Protein AF-A0A323TK25-F1 (afdb_monomer_lite)

Radius of gyration: 41.63 Å; chains: 1; bounding box: 91×58×131 Å

InterPro domains:
  IPR011434 Putative host cell surface-exposed lipoprotein Ltp-like, HTH region [PF07553] (201-242)
  IPR011434 Putative host cell surface-exposed lipoprotein Ltp-like, HTH region [PF07553] (246-290)
  IPR011434 Putative host cell surface-exposed lipoprotein Ltp-like, HTH region [PF07553] (293-335)
  IPR036388 Winged helix-like DNA-binding domain superfamily [G3DSA:1.10.10.10] (200-243)
  IPR036388 Winged helix-like DNA-binding domain superfamily [G3DSA:1.10.10.10] (245-290)
  IPR036388 Winged helix-like DNA-binding domain superfamily [G3DSA:1.10.10.10] (292-337)

Sequence (339 aa):
MLSACNAESRGSQEVESATTQQEEDLSEKEKELAEREKEIEKKEQELKDKEEEEKAKGKSEKKELTPKEKRDKEREKQKEIARQRDKEEREEEKAKAEDEKKKEEEKAKAEAEKKEEEEKAKAEAEKKEEEEKAKAEADKKEEEEKAKAEAEKKEEEEKAKAEAEKKEEEEKAKAEAEKKEEEEKAKAEAEKKEDTGTMSQQQAVTMAKNYLVYTSFSKSGLVSQLEFEGFSNSDATYAVESIDVNWRDQAVKMAKNYLDYTAFSKSGLIQQLEFEGFSNSDATYAVENIDVNWKEQAVKMAENYLDYSSFSKSGLIDQLKFEGFSDEIATYAANEVGL

Foldseek 3Di:
DVPPVVPVVVVVVVVVVVVVVVVVVVVVVVVVVVVVVVVVVVVVVVVVVVVVVVVVVVPPDDPPDPPVRVVVVVVVVVVVVVVVVVVVVVVVVVVVVVVVVVVVVVVVVVVVVVVVVVVVVVVVVVVVVVVVVVVVVVVVVVVVVVVVVVVVVPPPPPPPPDDDPDDDDDDDPPPVVVVVVVVVVVVVVVVVVVVPDDPLLVVLLVVLVVVVVVAAAALVLQLVVVVVVVRDSVSSNSSSVVDDDDRLVSLLRVLVVVVVVAFAALVLQLVVSVVSVHDSVSSNSNSVPDDDDNLVSLLRVLVVVVVPDDDDLVRQLVVSVVRPDDSVSSNSNSVVVPD

pLDDT: mean 75.02, std 21.65, range [33.09, 98.75]

Organism: NCBI:txid2045207

Structure (mmCIF, N/CA/C/O backbone):
data_AF-A0A323TK25-F1
#
_entry.id   AF-A0A323TK25-F1
#
loop_
_atom_site.group_PDB
_atom_site.id
_atom_site.type_symbol
_atom_site.label_atom_id
_atom_site.label_alt_id
_atom_site.label_comp_id
_atom_site.label_asym_id
_atom_site.label_entity_id
_atom_site.label_seq_id
_atom_site.pdbx_PDB_ins_code
_atom_site.Cartn_x
_atom_site.Cartn_y
_atom_site.Cartn_z
_atom_site.occupancy
_atom_site.B_iso_or_equiv
_atom_site.auth_seq_id
_atom_site.auth_comp_id
_atom_site.auth_asym_id
_atom_site.auth_atom_id
_atom_site.pdbx_PDB_model_num
ATOM 1 N N . MET A 1 1 ? -3.163 31.161 20.801 1.00 51.53 1 MET A N 1
ATOM 2 C CA . MET A 1 1 ? -3.418 31.308 19.349 1.00 51.53 1 MET A CA 1
ATOM 3 C C . MET A 1 1 ? -2.353 32.113 18.594 1.00 51.53 1 MET A C 1
ATOM 5 O O . MET A 1 1 ? -2.197 31.865 17.415 1.00 51.53 1 MET A O 1
ATOM 9 N N . LEU A 1 2 ? -1.566 33.007 19.216 1.00 47.66 2 LEU A N 1
ATOM 10 C CA . LEU A 1 2 ? -0.566 33.819 18.486 1.00 47.66 2 LEU A CA 1
ATOM 11 C C . LEU A 1 2 ? 0.797 33.142 18.215 1.00 47.66 2 LEU A C 1
ATOM 13 O O . LEU A 1 2 ? 1.570 33.661 17.422 1.00 47.66 2 LEU A O 1
ATOM 17 N N . SER A 1 3 ? 1.102 31.997 18.839 1.00 52.97 3 SER A N 1
ATOM 18 C CA . SER A 1 3 ? 2.415 31.336 18.692 1.00 52.97 3 SER A CA 1
ATOM 19 C C . SER A 1 3 ? 2.453 30.214 17.643 1.00 52.97 3 SER A C 1
ATOM 21 O O . SER A 1 3 ? 3.542 29.806 17.261 1.00 52.97 3 SER A O 1
ATOM 23 N N . ALA A 1 4 ? 1.296 29.733 17.168 1.00 47.78 4 ALA A N 1
ATOM 24 C CA . ALA A 1 4 ? 1.205 28.648 16.181 1.00 47.78 4 ALA A CA 1
ATOM 25 C C . ALA A 1 4 ? 1.171 29.165 14.727 1.00 47.78 4 ALA A C 1
ATOM 27 O O . ALA A 1 4 ? 1.821 28.585 13.868 1.00 47.78 4 ALA A O 1
ATOM 28 N N . CYS A 1 5 ? 0.562 30.333 14.468 1.00 43.81 5 CYS A N 1
ATOM 29 C CA . CYS A 1 5 ? 0.593 30.976 13.140 1.00 43.81 5 CYS A CA 1
ATOM 30 C C . CYS A 1 5 ? 2.003 31.365 12.655 1.00 43.81 5 CYS A C 1
ATOM 32 O O . CYS A 1 5 ? 2.184 31.646 11.476 1.00 43.81 5 CYS A O 1
ATOM 34 N N . ASN A 1 6 ? 2.999 31.434 13.546 1.00 46.66 6 ASN A N 1
ATOM 35 C CA . ASN A 1 6 ? 4.335 31.937 13.211 1.00 46.66 6 ASN A CA 1
ATOM 36 C C . ASN A 1 6 ? 5.327 30.828 12.798 1.00 46.66 6 ASN A C 1
ATOM 38 O O . ASN A 1 6 ? 6.458 31.137 12.426 1.00 46.66 6 ASN A O 1
ATOM 42 N N . ALA A 1 7 ? 4.930 29.553 12.901 1.00 48.44 7 ALA A N 1
ATOM 43 C CA . ALA A 1 7 ? 5.754 28.400 12.528 1.00 48.44 7 ALA A CA 1
ATOM 44 C C . ALA A 1 7 ? 5.443 27.915 11.101 1.00 48.44 7 ALA A C 1
ATOM 46 O O . ALA A 1 7 ? 6.365 27.730 10.311 1.00 48.44 7 ALA A O 1
ATOM 47 N N . GLU A 1 8 ? 4.163 27.836 10.724 1.00 45.94 8 GLU A N 1
ATOM 48 C CA . GLU A 1 8 ? 3.743 27.498 9.351 1.00 45.94 8 GLU A CA 1
ATOM 49 C C . GLU A 1 8 ? 4.149 28.579 8.339 1.00 45.94 8 GLU A C 1
ATOM 51 O O . GLU A 1 8 ? 4.590 28.266 7.238 1.00 45.94 8 GLU A O 1
ATOM 56 N N . SER A 1 9 ? 4.124 29.857 8.737 1.00 46.62 9 SER A N 1
ATOM 57 C CA . SER A 1 9 ? 4.592 30.953 7.877 1.00 46.62 9 SER A CA 1
ATOM 58 C C . SER A 1 9 ? 6.107 30.932 7.629 1.00 46.62 9 SER A C 1
ATOM 60 O O . SER A 1 9 ? 6.548 31.482 6.625 1.00 46.62 9 SER A O 1
ATOM 62 N N . ARG A 1 10 ? 6.906 30.334 8.524 1.00 48.81 10 ARG A N 1
ATOM 63 C CA . ARG A 1 10 ? 8.368 30.230 8.365 1.00 48.81 10 ARG A CA 1
ATOM 64 C C . ARG A 1 10 ? 8.767 29.019 7.528 1.00 48.81 10 ARG A C 1
ATOM 66 O O . ARG A 1 10 ? 9.624 29.161 6.667 1.00 48.81 10 ARG A O 1
ATOM 73 N N . GLY A 1 11 ? 8.090 27.884 7.717 1.00 47.72 11 GLY A N 1
ATOM 74 C CA . GLY A 1 11 ? 8.305 26.681 6.908 1.00 47.72 11 GLY A CA 1
ATOM 75 C C . GLY A 1 11 ? 7.976 26.892 5.428 1.00 47.72 11 GLY A C 1
ATOM 76 O O . GLY A 1 11 ? 8.746 26.463 4.578 1.00 47.72 11 GLY A O 1
ATOM 77 N N . SER A 1 12 ? 6.899 27.626 5.111 1.00 48.12 12 SER A N 1
ATOM 78 C CA . SER A 1 12 ? 6.579 28.010 3.725 1.00 48.12 12 SER A CA 1
ATOM 79 C C . SER A 1 12 ? 7.568 29.019 3.126 1.00 48.12 12 SER A C 1
ATOM 81 O O . SER A 1 12 ? 7.880 28.918 1.944 1.00 48.12 12 SER A O 1
ATOM 83 N N . GLN A 1 13 ? 8.117 29.945 3.923 1.00 46.72 13 GLN A N 1
ATOM 84 C CA . GLN A 1 13 ? 9.137 30.888 3.438 1.00 46.72 13 GLN A CA 1
ATOM 85 C C . GLN A 1 13 ? 10.490 30.218 3.150 1.00 46.72 13 GLN A C 1
ATOM 87 O O . GLN A 1 13 ? 11.197 30.661 2.248 1.00 46.72 13 GLN A O 1
ATOM 92 N N . GLU A 1 14 ? 10.866 29.164 3.880 1.00 48.72 14 GLU A N 1
ATOM 93 C CA . GLU A 1 14 ? 12.141 28.460 3.668 1.00 48.72 14 GLU A CA 1
ATOM 94 C C . GLU A 1 14 ? 12.124 27.559 2.420 1.00 48.72 14 GLU A C 1
ATOM 96 O O . GLU A 1 14 ? 13.121 27.508 1.698 1.00 48.72 14 GLU A O 1
ATOM 101 N N . VAL A 1 15 ? 10.991 26.924 2.088 1.00 48.94 15 VAL A N 1
ATOM 102 C CA . VAL A 1 15 ? 10.849 26.154 0.832 1.00 48.94 15 VAL A CA 1
ATOM 103 C C . VAL A 1 15 ? 10.704 27.047 -0.403 1.00 48.94 15 VAL A C 1
ATOM 105 O O . VAL A 1 15 ? 11.271 26.728 -1.449 1.00 48.94 15 VAL A O 1
ATOM 108 N N . GLU A 1 16 ? 10.030 28.198 -0.295 1.00 52.19 16 GLU A N 1
ATOM 109 C CA . GLU A 1 16 ? 10.014 29.201 -1.371 1.00 52.19 16 GLU A CA 1
ATOM 110 C C . GLU A 1 16 ? 11.412 29.802 -1.586 1.00 52.19 16 GLU A C 1
ATOM 112 O O . GLU A 1 16 ? 11.846 29.946 -2.728 1.00 52.19 16 GLU A O 1
ATOM 117 N N . SER A 1 17 ? 12.165 30.069 -0.511 1.00 53.22 17 SER A N 1
ATOM 118 C CA . SER A 1 17 ? 13.556 30.546 -0.570 1.00 53.22 17 SER A CA 1
ATOM 119 C C . SER A 1 17 ? 14.490 29.553 -1.265 1.00 53.22 17 SER A C 1
ATOM 121 O O . SER A 1 17 ? 15.282 29.959 -2.112 1.00 53.22 17 SER A O 1
ATOM 123 N N . ALA A 1 18 ? 14.402 28.260 -0.937 1.00 50.59 18 ALA A N 1
ATOM 124 C CA . ALA A 1 18 ? 15.250 27.227 -1.536 1.00 50.59 18 ALA A CA 1
ATOM 125 C C . ALA A 1 18 ? 14.926 26.989 -3.022 1.00 50.59 18 ALA A C 1
ATOM 127 O O . ALA A 1 18 ? 15.836 26.838 -3.835 1.00 50.59 18 ALA A O 1
ATOM 128 N N . THR A 1 19 ? 13.640 27.033 -3.390 1.00 52.78 19 THR A N 1
ATOM 129 C CA . THR A 1 19 ? 13.199 26.920 -4.793 1.00 52.78 19 THR A CA 1
ATOM 130 C C . THR A 1 19 ? 13.658 28.132 -5.610 1.00 52.78 19 THR A C 1
ATOM 132 O O . THR A 1 19 ? 14.162 27.975 -6.718 1.00 52.78 19 THR A O 1
ATOM 135 N N . THR A 1 20 ? 13.593 29.332 -5.022 1.00 54.69 20 THR A N 1
ATOM 136 C CA . THR A 1 20 ? 14.067 30.574 -5.656 1.00 54.69 20 THR A CA 1
ATOM 137 C C . THR A 1 20 ? 15.586 30.556 -5.867 1.00 54.69 20 THR A C 1
ATOM 139 O O . THR A 1 20 ? 16.055 30.928 -6.937 1.00 54.69 20 THR A O 1
ATOM 142 N N . GLN A 1 21 ? 16.364 30.057 -4.898 1.00 53.69 21 GLN A N 1
ATOM 143 C CA . GLN A 1 21 ? 17.822 29.921 -5.037 1.00 53.69 21 GLN A CA 1
ATOM 144 C C . GLN A 1 21 ? 18.209 28.948 -6.164 1.00 53.69 21 GLN A C 1
ATOM 146 O O . GLN A 1 21 ? 19.153 29.195 -6.911 1.00 53.69 21 GLN A O 1
ATOM 151 N N . GLN A 1 22 ? 17.461 27.850 -6.310 1.00 49.94 22 GLN A N 1
ATOM 152 C CA . GLN A 1 22 ? 17.718 26.834 -7.330 1.00 49.94 22 GLN A CA 1
ATOM 153 C C . GLN A 1 22 ? 17.326 27.309 -8.743 1.00 49.94 22 GLN A C 1
ATOM 155 O O . GLN A 1 22 ? 17.995 26.962 -9.717 1.00 49.94 22 GLN A O 1
ATOM 160 N N . GLU A 1 23 ? 16.283 28.136 -8.867 1.00 56.69 23 GLU A N 1
ATOM 161 C CA . GLU A 1 23 ? 15.908 28.798 -10.125 1.00 56.69 23 GLU A CA 1
ATOM 162 C C . GLU A 1 23 ? 16.892 29.918 -10.517 1.00 56.69 23 GLU A C 1
ATOM 164 O O . GLU A 1 23 ? 17.212 30.071 -11.700 1.00 56.69 23 GLU A O 1
ATOM 169 N N . GLU A 1 24 ? 17.431 30.665 -9.546 1.00 61.59 24 GLU A N 1
ATOM 170 C CA . GLU A 1 24 ? 18.451 31.695 -9.786 1.00 61.59 24 GLU A CA 1
ATOM 171 C C . GLU A 1 24 ? 19.770 31.092 -10.306 1.00 61.59 24 GLU A C 1
ATOM 173 O O . GLU A 1 24 ? 20.291 31.571 -11.321 1.00 61.59 24 GLU A O 1
ATOM 178 N N . ASP A 1 25 ? 20.243 29.992 -9.704 1.00 63.22 25 ASP A N 1
ATOM 179 C CA . ASP A 1 25 ? 21.454 29.262 -10.124 1.00 63.22 25 ASP A CA 1
ATOM 180 C C . ASP A 1 25 ? 21.327 28.659 -11.537 1.00 63.22 25 ASP A C 1
ATOM 182 O O . ASP A 1 25 ? 22.292 28.634 -12.312 1.00 63.22 25 ASP A O 1
ATOM 186 N N . LEU A 1 26 ? 20.132 28.182 -11.907 1.00 57.31 26 LEU A N 1
ATOM 187 C CA . LEU A 1 26 ? 19.855 27.697 -13.264 1.00 57.31 26 LEU A CA 1
ATOM 188 C C . LEU A 1 26 ? 19.882 28.845 -14.281 1.00 57.31 26 LEU A C 1
ATOM 190 O O . LEU A 1 26 ? 20.486 28.698 -15.346 1.00 57.31 26 LEU A O 1
ATOM 194 N N . SER A 1 27 ? 19.324 30.011 -13.935 1.00 68.81 27 SER A N 1
ATOM 195 C CA . SER A 1 27 ? 19.355 31.191 -14.810 1.00 68.81 27 SER A CA 1
ATOM 196 C C . SER A 1 27 ? 20.775 31.745 -15.003 1.00 68.81 27 SER A C 1
ATOM 198 O O . SER A 1 27 ? 21.105 32.243 -16.083 1.00 68.81 27 SER A O 1
ATOM 200 N N . GLU A 1 28 ? 21.645 31.667 -13.988 1.00 72.38 28 GLU A N 1
ATOM 201 C CA . GLU A 1 28 ? 23.052 32.067 -14.130 1.00 72.38 28 GLU A CA 1
ATOM 202 C C . GLU A 1 28 ? 23.835 31.108 -15.033 1.00 72.38 28 GLU A C 1
ATOM 204 O O . GLU A 1 28 ? 24.570 31.566 -15.913 1.00 72.38 28 GLU A O 1
ATOM 209 N N . LYS A 1 29 ? 23.609 29.793 -14.915 1.00 69.06 29 LYS A N 1
ATOM 210 C CA . LYS A 1 29 ? 24.196 28.798 -15.830 1.00 69.06 29 LYS A CA 1
ATOM 211 C C . LYS A 1 29 ? 23.750 28.989 -17.277 1.00 69.06 29 LYS A C 1
ATOM 213 O O . LYS A 1 29 ? 24.574 28.877 -18.183 1.00 69.06 29 LYS A O 1
ATOM 218 N N . GLU A 1 30 ? 22.478 29.297 -17.512 1.00 73.31 30 GLU A N 1
ATOM 219 C CA . GLU A 1 30 ? 21.972 29.582 -18.860 1.00 73.31 30 GLU A CA 1
ATOM 220 C C . GLU A 1 30 ? 22.615 30.840 -19.461 1.00 73.31 30 GLU A C 1
ATOM 222 O O . GLU A 1 30 ? 22.962 30.856 -20.645 1.00 73.31 30 GLU A O 1
ATOM 227 N N . LYS A 1 31 ? 22.854 31.877 -18.648 1.00 79.06 31 LYS A N 1
ATOM 228 C CA . LYS A 1 31 ? 23.580 33.080 -19.087 1.00 79.06 31 LYS A CA 1
ATOM 229 C C . LYS A 1 31 ? 25.044 32.782 -19.408 1.00 79.06 31 LYS A C 1
ATOM 231 O O . LYS A 1 31 ? 25.534 33.260 -20.430 1.00 79.06 31 LYS A O 1
ATOM 236 N N . GLU A 1 32 ? 25.725 31.972 -18.595 1.00 78.06 32 GLU A N 1
ATOM 237 C CA . GLU A 1 32 ? 27.119 31.579 -18.847 1.00 78.06 32 GLU A CA 1
ATOM 238 C C . GLU A 1 32 ? 27.246 30.736 -20.130 1.00 78.06 32 GLU A C 1
ATOM 240 O O . GLU A 1 32 ? 28.164 30.941 -20.930 1.00 78.06 32 GLU A O 1
ATOM 245 N N . LEU A 1 33 ? 26.295 29.830 -20.381 1.00 72.31 33 LEU A N 1
ATOM 246 C CA . LEU A 1 33 ? 26.237 29.051 -21.622 1.00 72.31 33 LEU A CA 1
ATOM 247 C C . LEU A 1 33 ? 26.008 29.949 -22.844 1.00 72.31 33 LEU A C 1
ATOM 249 O O . LEU A 1 33 ? 26.728 29.820 -23.835 1.00 72.31 33 LEU A O 1
ATOM 253 N N . ALA A 1 34 ? 25.093 30.916 -22.752 1.00 79.38 34 ALA A N 1
ATOM 254 C CA . ALA A 1 34 ? 24.836 31.867 -23.831 1.00 79.38 34 ALA A CA 1
ATOM 255 C C . ALA A 1 34 ? 26.042 32.784 -24.126 1.00 79.38 34 ALA A C 1
ATOM 257 O O . ALA A 1 34 ? 26.251 33.195 -25.271 1.00 79.38 34 ALA A O 1
ATOM 258 N N . GLU A 1 35 ? 26.856 33.129 -23.123 1.00 84.00 35 GLU A N 1
ATOM 259 C CA . GLU A 1 35 ? 28.109 33.863 -23.340 1.00 84.00 35 GLU A CA 1
ATOM 260 C C . GLU A 1 35 ? 29.185 32.995 -24.001 1.00 84.00 35 GLU A C 1
ATOM 262 O O . GLU A 1 35 ? 29.859 33.462 -24.924 1.00 84.00 35 GLU A O 1
ATOM 267 N N . ARG A 1 36 ? 29.302 31.719 -23.608 1.00 75.25 36 ARG A N 1
ATOM 268 C CA . ARG A 1 36 ? 30.221 30.769 -24.255 1.00 75.25 36 ARG A CA 1
ATOM 269 C C . ARG A 1 36 ? 29.853 30.511 -25.713 1.00 75.25 36 ARG A C 1
ATOM 271 O O . ARG A 1 36 ? 30.749 30.479 -26.553 1.00 75.25 36 ARG A O 1
ATOM 278 N N . GLU A 1 37 ? 28.568 30.391 -26.039 1.00 80.88 37 GLU A N 1
ATOM 279 C CA . GLU A 1 37 ? 28.106 30.251 -27.427 1.00 80.88 37 GLU A CA 1
ATOM 280 C C . GLU A 1 37 ? 28.486 31.469 -28.280 1.00 80.88 37 GLU A C 1
ATOM 282 O O . GLU A 1 37 ? 29.019 31.311 -29.380 1.00 80.88 37 GLU A O 1
ATOM 287 N N . LYS A 1 38 ? 28.329 32.688 -27.746 1.00 85.12 38 LYS A N 1
ATOM 288 C CA . LYS A 1 38 ? 28.776 33.917 -28.425 1.00 85.12 38 LYS A CA 1
ATOM 289 C C . LYS A 1 38 ? 30.292 33.966 -28.612 1.00 85.12 38 LYS A C 1
ATOM 291 O O . LYS A 1 38 ? 30.773 34.477 -29.624 1.00 85.12 38 LYS A O 1
ATOM 296 N N . GLU A 1 39 ? 31.066 33.458 -27.653 1.00 83.12 39 GLU A N 1
ATOM 297 C CA . GLU A 1 39 ? 32.525 33.391 -27.775 1.00 83.12 39 GLU A CA 1
ATOM 298 C C . GLU A 1 39 ? 32.963 32.365 -28.834 1.00 83.12 39 GLU A C 1
ATOM 300 O O . GLU A 1 39 ? 33.915 32.618 -29.579 1.00 83.12 39 GLU A O 1
ATOM 305 N N . ILE A 1 40 ? 32.252 31.239 -28.942 1.00 75.00 40 ILE A N 1
ATOM 306 C CA . ILE A 1 40 ? 32.466 30.229 -29.985 1.00 75.00 40 ILE A CA 1
ATOM 307 C C . ILE A 1 40 ? 32.148 30.816 -31.360 1.00 75.00 40 ILE A C 1
ATOM 309 O O . ILE A 1 40 ? 32.998 30.755 -32.246 1.00 75.00 40 ILE A O 1
ATOM 313 N N . GLU A 1 41 ? 30.995 31.468 -31.528 1.00 83.38 41 GLU A N 1
ATOM 314 C CA . GLU A 1 41 ? 30.606 32.093 -32.799 1.00 83.38 41 GLU A CA 1
ATOM 315 C C . GLU A 1 41 ? 31.613 33.175 -33.228 1.00 83.38 41 GLU A C 1
ATOM 317 O O . GLU A 1 41 ? 32.025 33.247 -34.390 1.00 83.38 41 GLU A O 1
ATOM 322 N N . LYS A 1 42 ? 32.110 33.968 -32.271 1.00 85.25 42 LYS A N 1
ATOM 323 C CA . LYS A 1 42 ? 33.174 34.943 -32.526 1.00 85.25 42 LYS A CA 1
ATOM 324 C C . LYS A 1 42 ? 34.481 34.273 -32.965 1.00 85.25 42 LYS A C 1
ATOM 326 O O . LYS A 1 42 ? 35.108 34.741 -33.915 1.00 85.25 42 LYS A O 1
ATOM 331 N N . LYS A 1 43 ? 34.897 33.182 -32.313 1.00 79.69 43 LYS A N 1
ATOM 332 C CA . LYS A 1 43 ? 36.103 32.423 -32.701 1.00 79.69 43 LYS A CA 1
ATOM 333 C C . LYS A 1 43 ? 35.953 31.771 -34.073 1.00 79.69 43 LYS A C 1
ATOM 335 O O . LYS A 1 43 ? 36.919 31.746 -34.834 1.00 79.69 43 LYS A O 1
ATOM 340 N N . GLU A 1 44 ? 34.764 31.285 -34.418 1.00 79.06 44 GLU A N 1
ATOM 341 C CA . GLU A 1 44 ? 34.478 30.764 -35.756 1.00 79.06 44 GLU A CA 1
ATOM 342 C C . GLU A 1 44 ? 34.575 31.855 -36.824 1.00 79.06 44 GLU A C 1
ATOM 344 O O . GLU A 1 44 ? 35.142 31.614 -37.893 1.00 79.06 44 GLU A O 1
ATOM 349 N N . GLN A 1 45 ? 34.080 33.062 -36.539 1.00 74.62 45 GLN A N 1
ATOM 350 C CA . GLN A 1 45 ? 34.207 34.181 -37.468 1.00 74.62 45 GLN A CA 1
ATOM 351 C C . GLN A 1 45 ? 35.667 34.625 -37.626 1.00 74.62 45 GLN A C 1
ATOM 353 O O . GLN A 1 45 ? 36.131 34.793 -38.749 1.00 74.62 45 GLN A O 1
ATOM 358 N N . GLU A 1 46 ? 36.435 34.707 -36.536 1.00 79.50 46 GLU A N 1
ATOM 359 C CA . GLU A 1 46 ? 37.873 35.004 -36.598 1.00 79.50 46 GLU A CA 1
ATOM 360 C C . GLU A 1 46 ? 38.665 33.940 -37.380 1.00 79.50 46 GLU A C 1
ATOM 362 O O . GLU A 1 46 ? 39.658 34.258 -38.037 1.00 79.50 46 GLU A O 1
ATOM 367 N N . LEU A 1 47 ? 38.247 32.670 -37.329 1.00 74.44 47 LEU A N 1
ATOM 368 C CA . LEU A 1 47 ? 38.837 31.598 -38.134 1.00 74.44 47 LEU A CA 1
ATOM 369 C C . LEU A 1 47 ? 38.487 31.735 -39.618 1.00 74.44 47 LEU A C 1
ATOM 371 O O . LEU A 1 47 ? 39.378 31.567 -40.453 1.00 74.44 47 LEU A O 1
ATOM 375 N N . LYS A 1 48 ? 37.237 32.080 -39.950 1.00 73.19 48 LYS A N 1
ATOM 376 C CA . LYS A 1 48 ? 36.817 32.358 -41.334 1.00 73.19 48 LYS A CA 1
ATOM 377 C C . LYS A 1 48 ? 37.577 33.547 -41.910 1.00 73.19 48 LYS A C 1
ATOM 379 O O . LYS A 1 48 ? 38.122 33.438 -43.006 1.00 73.19 48 LYS A O 1
ATOM 384 N N . ASP A 1 49 ? 37.702 34.624 -41.143 1.00 76.75 49 ASP A N 1
ATOM 385 C CA . ASP A 1 49 ? 38.425 35.824 -41.557 1.00 76.75 49 ASP A CA 1
ATOM 386 C C . ASP A 1 49 ? 39.926 35.528 -41.744 1.00 76.75 49 ASP A C 1
ATOM 388 O O . ASP A 1 49 ? 40.522 35.971 -42.724 1.00 76.75 49 ASP A O 1
ATOM 392 N N . LYS A 1 50 ? 40.543 34.705 -40.878 1.00 69.44 50 LYS A N 1
ATOM 393 C CA . LYS A 1 50 ? 41.933 34.232 -41.059 1.00 69.44 50 LYS A CA 1
ATOM 394 C C . LYS A 1 50 ? 42.106 33.348 -42.293 1.00 69.44 50 LYS A C 1
ATOM 396 O O . LYS A 1 50 ? 43.134 33.438 -42.964 1.00 69.44 50 LYS A O 1
ATOM 401 N N . GLU A 1 51 ? 41.135 32.491 -42.600 1.00 68.06 51 GLU A N 1
ATOM 402 C CA . GLU A 1 51 ? 41.170 31.642 -43.793 1.00 68.06 51 GLU A CA 1
ATOM 403 C C . GLU A 1 51 ? 40.997 32.474 -45.077 1.00 68.06 51 GLU A C 1
ATOM 405 O O . GLU A 1 51 ? 41.660 32.218 -46.087 1.00 68.06 51 GLU A O 1
ATOM 410 N N . GLU A 1 52 ? 40.156 33.511 -45.043 1.00 69.44 52 GLU A N 1
ATOM 411 C CA . GLU A 1 52 ? 40.028 34.487 -46.126 1.00 69.44 52 GLU A CA 1
ATOM 412 C C . GLU A 1 52 ? 41.276 35.367 -46.267 1.00 69.44 52 GLU A C 1
ATOM 414 O O . GLU A 1 52 ? 41.720 35.616 -47.390 1.00 69.44 52 GLU A O 1
ATOM 419 N N . GLU A 1 53 ? 41.907 35.768 -45.161 1.00 64.69 53 GLU A N 1
ATOM 420 C CA . GLU A 1 53 ? 43.167 36.512 -45.165 1.00 64.69 53 GLU A CA 1
ATOM 421 C C . GLU A 1 53 ? 44.324 35.663 -45.722 1.00 64.69 53 GLU A C 1
ATOM 423 O O . GLU A 1 53 ? 45.130 36.166 -46.508 1.00 64.69 53 GLU A O 1
ATOM 428 N N . GLU A 1 54 ? 44.393 34.361 -45.409 1.00 61.34 54 GLU A N 1
ATOM 429 C CA . GLU A 1 54 ? 45.329 33.426 -46.055 1.00 61.34 54 GLU A CA 1
ATOM 430 C C . GLU A 1 54 ? 45.034 33.259 -47.554 1.00 61.34 54 GLU A C 1
ATOM 432 O O . GLU A 1 54 ? 45.961 33.280 -48.373 1.00 61.34 54 GLU A O 1
ATOM 437 N N . LYS A 1 55 ? 43.757 33.155 -47.951 1.00 58.06 55 LYS A N 1
ATOM 438 C CA . LYS A 1 55 ? 43.356 33.110 -49.371 1.00 58.06 55 LYS A CA 1
ATOM 439 C C . LYS A 1 55 ? 43.709 34.406 -50.109 1.00 58.06 55 LYS A C 1
ATOM 441 O O . LYS A 1 55 ? 44.107 34.347 -51.275 1.00 58.06 55 LYS A O 1
ATOM 446 N N . ALA A 1 56 ? 43.621 35.559 -49.445 1.00 58.41 56 ALA A N 1
ATOM 447 C CA . ALA A 1 56 ? 43.997 36.863 -49.988 1.00 58.41 56 ALA A CA 1
ATOM 448 C C . ALA A 1 56 ? 45.525 37.043 -50.072 1.00 58.41 56 ALA A C 1
ATOM 450 O O . ALA A 1 56 ? 46.031 37.519 -51.092 1.00 58.41 56 ALA A O 1
ATOM 451 N N . LYS A 1 57 ? 46.279 36.587 -49.062 1.00 54.19 57 LYS A N 1
ATOM 452 C CA . LYS A 1 57 ? 47.757 36.568 -49.055 1.00 54.19 57 LYS A CA 1
ATOM 453 C C . LYS A 1 57 ? 48.347 35.585 -50.072 1.00 54.19 57 LYS A C 1
ATOM 455 O O . LYS A 1 57 ? 49.442 35.815 -50.577 1.00 54.19 57 LYS A O 1
ATOM 460 N N . GLY A 1 58 ? 47.599 34.557 -50.477 1.00 50.53 58 GLY A N 1
ATOM 461 C CA . GLY A 1 58 ? 47.960 33.637 -51.562 1.00 50.53 58 GLY A CA 1
ATOM 462 C C . GLY A 1 58 ? 48.024 34.251 -52.973 1.00 50.53 58 GLY A C 1
ATOM 463 O O . GLY A 1 58 ? 48.338 33.532 -53.927 1.00 50.53 58 GLY A O 1
ATOM 464 N N . LYS A 1 59 ? 47.738 35.555 -53.139 1.00 52.09 59 LYS A N 1
ATOM 465 C CA . LYS A 1 59 ? 47.763 36.259 -54.436 1.00 52.09 59 LYS A CA 1
ATOM 466 C C . LYS A 1 59 ? 49.017 37.097 -54.720 1.00 52.09 59 LYS A C 1
ATOM 468 O O . LYS A 1 59 ? 49.117 37.640 -55.818 1.00 52.09 59 LYS A O 1
ATOM 473 N N . SER A 1 60 ? 50.007 37.140 -53.829 1.00 49.16 60 SER A N 1
ATOM 474 C CA . SER A 1 60 ? 51.317 37.744 -54.122 1.00 49.16 60 SER A CA 1
ATOM 475 C C . SER A 1 60 ? 52.458 36.837 -53.655 1.00 49.16 60 SER A C 1
ATOM 477 O O . SER A 1 60 ? 52.569 36.544 -52.473 1.00 49.16 60 SER A O 1
ATOM 479 N N . GLU A 1 61 ? 53.290 36.414 -54.612 1.00 48.88 61 GLU A N 1
ATOM 480 C CA . GLU A 1 61 ? 54.494 35.572 -54.467 1.00 48.88 61 GLU A CA 1
ATOM 481 C C . GLU A 1 61 ? 54.273 34.085 -54.128 1.00 48.88 61 GLU A C 1
ATOM 483 O O . GLU A 1 61 ? 54.608 33.568 -53.064 1.00 48.88 61 GLU A O 1
ATOM 488 N N . LYS A 1 62 ? 53.815 33.329 -55.135 1.00 43.62 62 LYS A N 1
ATOM 489 C CA . LYS A 1 62 ? 53.998 31.874 -55.183 1.00 43.62 62 LYS A CA 1
ATOM 490 C C . LYS A 1 62 ? 55.492 31.527 -55.256 1.00 43.62 62 LYS A C 1
ATOM 492 O O . LYS A 1 62 ? 56.072 31.478 -56.338 1.00 43.62 62 LYS A O 1
ATOM 497 N N . LYS A 1 63 ? 56.079 31.128 -54.129 1.00 51.56 63 LYS A N 1
ATOM 498 C CA . LYS A 1 63 ? 57.028 30.009 -54.144 1.00 51.56 63 LYS A CA 1
ATOM 499 C C . LYS A 1 63 ? 56.170 28.746 -54.073 1.00 51.56 63 LYS A C 1
ATOM 501 O O . LYS A 1 63 ? 55.676 28.396 -53.004 1.00 51.56 63 LYS A O 1
ATOM 506 N N . GLU A 1 64 ? 55.867 28.137 -55.221 1.00 48.50 64 GLU A N 1
ATOM 507 C CA . GLU A 1 64 ? 55.062 26.910 -55.257 1.00 48.50 64 GLU A CA 1
ATOM 508 C C . GLU A 1 64 ? 55.779 25.805 -54.474 1.00 48.50 64 GLU A C 1
ATOM 510 O O . GLU A 1 64 ? 56.720 25.189 -54.965 1.00 48.50 64 GLU A O 1
ATOM 515 N N . LEU A 1 65 ? 55.329 25.570 -53.237 1.00 56.69 65 LEU A N 1
ATOM 516 C CA . LEU A 1 65 ? 55.686 24.381 -52.471 1.00 56.69 65 LEU A CA 1
ATOM 517 C C . LEU A 1 65 ? 55.325 23.162 -53.312 1.00 56.69 65 LEU A C 1
ATOM 519 O O . LEU A 1 65 ? 54.198 23.038 -53.812 1.00 56.69 65 LEU A O 1
ATOM 523 N N . THR A 1 66 ? 56.293 22.270 -53.464 1.00 58.97 66 THR A N 1
ATOM 524 C CA . THR A 1 66 ? 56.133 21.049 -54.242 1.00 58.97 66 THR A CA 1
ATOM 525 C C . THR A 1 66 ? 54.976 20.210 -53.679 1.00 58.97 66 THR A C 1
ATOM 527 O O . THR A 1 66 ? 54.670 20.272 -52.482 1.00 58.97 66 THR A O 1
ATOM 530 N N . PRO A 1 67 ? 54.329 19.355 -54.493 1.00 62.97 67 PRO A N 1
ATOM 531 C CA . PRO A 1 67 ? 53.274 18.454 -54.014 1.00 62.97 67 PRO A CA 1
ATOM 532 C C . PRO A 1 67 ? 53.700 17.544 -52.847 1.00 62.97 67 PRO A C 1
ATOM 534 O O . PRO A 1 67 ? 52.858 16.975 -52.153 1.00 62.97 67 PRO A O 1
ATOM 537 N N . LYS A 1 68 ? 55.008 17.367 -52.633 1.00 65.12 68 LYS A N 1
ATOM 538 C CA . LYS A 1 68 ? 55.561 16.646 -51.485 1.00 65.12 68 LYS A CA 1
ATOM 539 C C . LYS A 1 68 ? 55.507 17.497 -50.212 1.00 65.12 68 LYS A C 1
ATOM 541 O O . LYS A 1 68 ? 54.953 17.041 -49.222 1.00 65.12 68 LYS A O 1
ATOM 546 N N . GLU A 1 69 ? 55.953 18.749 -50.271 1.00 64.56 69 GLU A N 1
ATOM 547 C CA . GLU A 1 69 ? 55.946 19.666 -49.122 1.00 64.56 69 GLU A CA 1
ATOM 548 C C . GLU A 1 69 ? 54.528 20.019 -48.649 1.00 64.56 69 GLU A C 1
ATOM 550 O 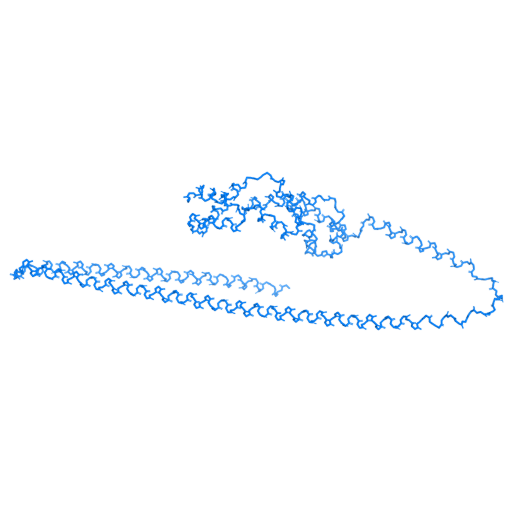O . GLU A 1 69 ? 54.301 20.157 -47.449 1.00 64.56 69 GLU A O 1
ATOM 555 N N . LYS A 1 70 ? 53.550 20.106 -49.565 1.00 60.88 70 LYS A N 1
ATOM 556 C CA . LYS A 1 70 ? 52.133 20.279 -49.192 1.00 60.88 70 LYS A CA 1
ATOM 557 C C . LYS A 1 70 ? 51.598 19.073 -48.416 1.00 60.88 70 LYS A C 1
ATOM 559 O O . LYS A 1 70 ? 50.983 19.250 -47.374 1.00 60.88 70 LYS A O 1
ATOM 564 N N . ARG A 1 71 ? 51.894 17.852 -48.879 1.00 62.50 71 ARG A N 1
ATOM 565 C CA . ARG A 1 71 ? 51.505 16.610 -48.186 1.00 62.50 71 ARG A CA 1
ATOM 566 C C . ARG A 1 71 ? 52.214 16.439 -46.846 1.00 62.50 71 ARG A C 1
ATOM 568 O O . ARG A 1 71 ? 51.606 15.941 -45.907 1.00 62.50 71 ARG A O 1
ATOM 575 N N . ASP A 1 72 ? 53.474 16.855 -46.744 1.00 70.00 72 ASP A N 1
ATOM 576 C CA . ASP A 1 72 ? 54.212 16.798 -45.483 1.00 70.00 72 ASP A CA 1
ATOM 577 C C . ASP A 1 72 ? 53.646 17.795 -44.454 1.00 70.00 72 ASP A C 1
ATOM 579 O O . ASP A 1 72 ? 53.481 17.420 -43.295 1.00 70.00 72 ASP A O 1
ATOM 583 N N . LYS A 1 73 ? 53.248 19.008 -44.871 1.00 66.00 73 LYS A N 1
ATOM 584 C CA . LYS A 1 73 ? 52.547 19.969 -43.997 1.00 66.00 73 LYS A CA 1
ATOM 585 C C . LYS A 1 73 ? 51.149 19.496 -43.589 1.00 66.00 73 LYS A C 1
ATOM 587 O O . LYS A 1 73 ? 50.797 19.610 -42.421 1.00 66.00 73 LYS A O 1
ATOM 592 N N . GLU A 1 74 ? 50.382 18.921 -44.516 1.00 63.78 74 GLU A N 1
ATOM 593 C CA . GLU A 1 74 ? 49.070 18.315 -44.233 1.00 63.78 74 GLU A CA 1
ATOM 594 C C . GLU A 1 74 ? 49.197 17.189 -43.195 1.00 63.78 74 GLU A C 1
ATOM 596 O O . GLU A 1 74 ? 48.429 17.117 -42.240 1.00 63.78 74 GLU A O 1
ATOM 601 N N . ARG A 1 75 ? 50.219 16.333 -43.343 1.00 65.12 75 ARG A N 1
ATOM 602 C CA . ARG A 1 75 ? 50.495 15.236 -42.409 1.00 65.12 75 ARG A CA 1
ATOM 603 C C . ARG A 1 75 ? 50.915 15.743 -41.030 1.00 65.12 75 ARG A C 1
ATOM 605 O O . ARG A 1 75 ? 50.538 15.130 -40.039 1.00 65.12 75 ARG A O 1
ATOM 612 N N . GLU A 1 76 ? 51.683 16.827 -40.944 1.00 71.06 76 GLU A N 1
ATOM 613 C CA . GLU A 1 76 ? 52.012 17.442 -39.651 1.00 71.06 76 GLU A CA 1
ATOM 614 C C . GLU A 1 76 ? 50.782 18.081 -38.992 1.00 71.06 76 GLU A C 1
ATOM 616 O O . GLU A 1 76 ? 50.553 17.841 -37.810 1.00 71.06 76 GLU A O 1
ATOM 621 N N . LYS A 1 77 ? 49.913 18.759 -39.755 1.00 69.88 77 LYS A N 1
ATOM 622 C CA . LYS A 1 77 ? 48.639 19.290 -39.238 1.00 69.88 77 LYS A CA 1
ATOM 623 C C . LYS A 1 77 ? 47.720 18.175 -38.721 1.00 69.88 77 LYS A C 1
ATOM 625 O O . LYS A 1 77 ? 47.158 18.284 -37.639 1.00 69.88 77 LYS A O 1
ATOM 630 N N . GLN A 1 78 ? 47.622 17.063 -39.451 1.00 61.91 78 GLN A N 1
ATOM 631 C CA . GLN A 1 78 ? 46.870 15.871 -39.032 1.00 61.91 78 GLN A CA 1
ATOM 632 C C . GLN A 1 78 ? 47.440 15.238 -37.750 1.00 61.91 78 GLN A C 1
ATOM 634 O O . GLN A 1 78 ? 46.680 14.837 -36.871 1.00 61.91 78 GLN A O 1
ATOM 639 N N . LYS A 1 79 ? 48.772 15.177 -37.604 1.00 72.56 79 LYS A N 1
ATOM 640 C CA . LYS A 1 79 ? 49.417 14.692 -36.371 1.00 72.56 79 LYS A CA 1
ATOM 641 C C . LYS A 1 79 ? 49.176 15.617 -35.183 1.00 72.56 79 LYS A C 1
ATOM 643 O O . LYS A 1 79 ? 49.068 15.133 -34.062 1.00 72.56 79 LYS A O 1
ATOM 648 N N . GLU A 1 80 ? 49.135 16.925 -35.404 1.00 71.81 80 GLU A N 1
ATOM 649 C CA . GLU A 1 80 ? 48.863 17.901 -34.350 1.00 71.81 80 GLU A CA 1
ATOM 650 C C . GLU A 1 80 ? 47.412 17.814 -33.866 1.00 71.81 80 GLU A C 1
ATOM 652 O O . GLU A 1 80 ? 47.183 17.758 -32.661 1.00 71.81 80 GLU A O 1
ATOM 657 N N . ILE A 1 81 ? 46.455 17.661 -34.787 1.00 71.25 81 ILE A N 1
ATOM 658 C CA . ILE A 1 81 ? 45.042 17.416 -34.461 1.00 71.25 81 ILE A CA 1
ATOM 659 C C . ILE A 1 81 ? 44.875 16.105 -33.679 1.00 71.25 81 ILE A C 1
ATOM 661 O O . ILE A 1 81 ? 44.178 16.079 -32.669 1.00 71.25 81 ILE A O 1
ATOM 665 N N . ALA A 1 82 ? 45.550 15.026 -34.092 1.00 68.06 82 ALA A N 1
ATOM 666 C CA . ALA A 1 82 ? 45.515 13.759 -33.359 1.00 68.06 82 ALA A CA 1
ATOM 667 C C . ALA A 1 82 ? 46.070 13.904 -31.929 1.00 68.06 82 ALA A C 1
ATOM 669 O O . ALA A 1 82 ? 45.473 13.409 -30.983 1.00 68.06 82 ALA A O 1
ATOM 670 N N . ARG A 1 83 ? 47.166 14.657 -31.750 1.00 74.19 83 ARG A N 1
ATOM 671 C CA . ARG A 1 83 ? 47.727 14.943 -30.418 1.00 74.19 83 ARG A CA 1
ATOM 672 C C . ARG A 1 83 ? 46.806 15.793 -29.546 1.00 74.19 83 ARG A C 1
ATOM 674 O O . ARG A 1 83 ? 46.837 15.632 -28.331 1.00 74.19 83 ARG A O 1
ATOM 681 N N . GLN A 1 84 ? 46.043 16.713 -30.137 1.00 68.62 84 GLN A N 1
ATOM 682 C CA . GLN A 1 84 ? 45.057 17.511 -29.407 1.00 68.62 84 GLN A CA 1
ATOM 683 C C . GLN A 1 84 ? 43.876 16.647 -28.958 1.00 68.62 84 GLN A C 1
ATOM 685 O O . GLN A 1 84 ? 43.542 16.681 -27.779 1.00 68.62 84 GLN A O 1
ATOM 690 N N . ARG A 1 85 ? 43.342 15.792 -29.840 1.00 67.31 85 ARG A N 1
ATOM 691 C CA . ARG A 1 85 ? 42.265 14.856 -29.488 1.00 67.31 85 ARG A CA 1
ATOM 692 C C . ARG A 1 85 ? 42.685 13.871 -28.392 1.00 67.31 85 ARG A C 1
ATOM 694 O O . ARG A 1 85 ? 41.972 13.736 -27.409 1.00 67.31 85 ARG A O 1
ATOM 701 N N . ASP A 1 86 ? 43.876 13.276 -28.493 1.00 72.19 86 ASP A N 1
ATOM 702 C CA . ASP A 1 86 ? 44.411 12.383 -27.449 1.00 72.19 86 ASP A CA 1
ATOM 703 C C . ASP A 1 86 ? 44.573 13.096 -26.092 1.00 72.19 86 ASP A C 1
ATOM 705 O O . ASP A 1 86 ? 44.534 12.466 -25.033 1.00 72.19 86 ASP A O 1
ATOM 709 N N . LYS A 1 87 ? 44.820 14.412 -26.105 1.00 73.12 87 LYS A N 1
ATOM 710 C CA . LYS A 1 87 ? 44.931 15.217 -24.886 1.00 73.12 87 LYS A CA 1
ATOM 711 C C . LYS A 1 87 ? 43.552 15.502 -24.284 1.00 73.12 87 LYS A C 1
ATOM 713 O O . LYS A 1 87 ? 43.405 15.356 -23.076 1.00 73.12 87 LYS A O 1
ATOM 718 N N . GLU A 1 88 ? 42.576 15.869 -25.109 1.00 68.69 88 GLU A N 1
ATOM 719 C CA . GLU A 1 88 ? 41.188 16.111 -24.692 1.00 68.69 88 GLU A CA 1
ATOM 720 C C . GLU A 1 88 ? 40.535 14.835 -24.142 1.00 68.69 88 GLU A C 1
ATOM 722 O O . GLU A 1 88 ? 39.967 14.869 -23.054 1.00 68.69 88 GLU A O 1
ATOM 727 N N . GLU A 1 89 ? 40.718 13.687 -24.806 1.00 71.06 89 GLU A N 1
ATOM 728 C CA . GLU A 1 89 ? 40.209 12.391 -24.331 1.00 71.06 89 GLU A CA 1
ATOM 729 C C . GLU A 1 89 ? 40.787 12.016 -22.955 1.00 71.06 89 GLU A C 1
ATOM 731 O O . GLU A 1 89 ? 40.061 11.546 -22.080 1.00 71.06 89 GLU A O 1
ATOM 736 N N . ARG A 1 90 ? 42.079 12.288 -22.709 1.00 62.12 90 ARG A N 1
ATOM 737 C CA . ARG A 1 90 ? 42.708 12.059 -21.393 1.00 62.12 90 ARG A CA 1
ATOM 738 C C . ARG A 1 90 ? 42.220 13.017 -20.312 1.00 62.12 90 ARG A C 1
ATOM 740 O O . ARG A 1 90 ? 42.177 12.637 -19.143 1.00 62.12 90 ARG A O 1
ATOM 747 N N . GLU A 1 91 ? 41.915 14.263 -20.662 1.00 73.00 91 GLU A N 1
ATOM 748 C CA . GLU A 1 91 ? 41.349 15.231 -19.718 1.00 73.00 91 GLU A CA 1
ATOM 749 C C . GLU A 1 91 ? 39.903 14.851 -19.353 1.00 73.00 91 GLU A C 1
ATOM 751 O O . GLU A 1 91 ? 39.546 14.904 -18.176 1.00 73.00 91 GLU A O 1
ATOM 756 N N . GLU A 1 92 ? 39.114 14.359 -20.313 1.00 64.88 92 GLU A N 1
ATOM 757 C CA . GLU A 1 92 ? 37.757 13.847 -20.081 1.00 64.88 92 GLU A CA 1
ATOM 758 C C . GLU A 1 92 ? 37.756 12.558 -19.238 1.00 64.88 92 GLU A C 1
ATOM 760 O O . GLU A 1 92 ? 36.965 12.424 -18.303 1.00 64.88 92 GLU A O 1
ATOM 765 N N . GLU A 1 93 ? 38.673 11.624 -19.507 1.00 73.12 93 GLU A N 1
ATOM 766 C CA . GLU A 1 93 ? 38.842 10.403 -18.707 1.00 73.12 93 GLU A CA 1
ATOM 767 C C . GLU A 1 93 ? 39.251 10.732 -17.262 1.00 73.12 93 GLU A C 1
ATOM 769 O O . GLU A 1 93 ? 38.721 10.156 -16.309 1.00 73.12 93 GLU A O 1
ATOM 774 N N . LYS A 1 94 ? 40.135 11.721 -17.077 1.00 69.75 94 LYS A N 1
ATOM 775 C CA . LYS A 1 94 ? 40.533 12.190 -15.746 1.00 69.75 94 LYS A CA 1
ATOM 776 C C . LYS A 1 94 ? 39.374 12.856 -14.996 1.00 69.75 94 LYS A C 1
ATOM 778 O O . LYS A 1 94 ? 39.236 12.623 -13.797 1.00 69.75 94 LYS A O 1
ATOM 783 N N . ALA A 1 95 ? 38.539 13.638 -15.680 1.00 69.50 95 ALA A N 1
ATOM 784 C CA . ALA A 1 95 ? 37.348 14.242 -15.083 1.00 69.50 95 ALA A CA 1
ATOM 785 C C . ALA A 1 95 ? 36.333 13.173 -14.637 1.00 69.50 95 ALA A C 1
ATOM 787 O O . ALA A 1 95 ? 35.854 13.217 -13.506 1.00 69.50 95 ALA A O 1
ATOM 788 N N . LYS A 1 96 ? 36.087 12.152 -15.473 1.00 66.50 96 LYS A N 1
ATOM 789 C CA . LYS A 1 96 ? 35.219 11.012 -15.123 1.00 66.50 96 LYS A CA 1
ATOM 790 C C . LYS A 1 96 ? 35.743 10.238 -13.911 1.00 66.50 96 LYS A C 1
ATOM 792 O O . LYS A 1 96 ? 34.962 9.912 -13.022 1.00 66.50 96 LYS A O 1
ATOM 797 N N . ALA A 1 97 ? 37.054 10.005 -13.836 1.00 72.00 97 ALA A N 1
ATOM 798 C CA . ALA A 1 97 ? 37.676 9.332 -12.697 1.00 72.00 97 ALA A CA 1
ATOM 799 C C . ALA A 1 97 ? 37.605 10.160 -11.397 1.00 72.00 97 ALA A C 1
ATOM 801 O O . ALA A 1 97 ? 37.433 9.600 -10.314 1.00 72.00 97 ALA A O 1
ATOM 802 N N . GLU A 1 98 ? 37.728 11.491 -11.473 1.00 74.69 98 GLU A N 1
ATOM 803 C CA . GLU A 1 98 ? 37.558 12.367 -10.305 1.00 74.69 98 GLU A CA 1
ATOM 804 C C . GLU A 1 98 ? 36.103 12.407 -9.815 1.00 74.69 98 GLU A C 1
ATOM 806 O O . GLU A 1 98 ? 35.878 12.384 -8.603 1.00 74.69 98 GLU A O 1
ATOM 811 N N . ASP A 1 99 ? 35.122 12.404 -10.719 1.00 67.50 99 ASP A N 1
ATOM 812 C CA . ASP A 1 99 ? 33.700 12.353 -10.360 1.00 67.50 99 ASP A CA 1
ATOM 813 C C . ASP A 1 99 ? 33.290 10.993 -9.781 1.00 67.50 99 ASP A C 1
ATOM 815 O O . ASP A 1 99 ? 32.540 10.938 -8.804 1.00 67.50 99 ASP A O 1
ATOM 819 N N . GLU A 1 100 ? 33.811 9.890 -10.322 1.00 77.94 100 GLU A N 1
ATOM 820 C CA . GLU A 1 100 ? 33.595 8.548 -9.770 1.00 77.94 100 GLU A CA 1
ATOM 821 C C . GLU A 1 100 ? 34.190 8.427 -8.360 1.00 77.94 100 GLU A C 1
ATOM 823 O O . GLU A 1 100 ? 33.515 7.967 -7.439 1.00 77.94 100 GLU A O 1
ATOM 828 N N . LYS A 1 101 ? 35.398 8.964 -8.150 1.00 70.50 101 LYS A N 1
ATOM 829 C CA . LYS A 1 101 ? 36.034 9.013 -6.828 1.00 70.50 101 LYS A CA 1
ATOM 830 C C . LYS A 1 101 ? 35.244 9.861 -5.824 1.00 70.50 101 LYS A C 1
ATOM 832 O O . LYS A 1 101 ? 35.146 9.481 -4.660 1.00 70.50 101 LYS A O 1
ATOM 837 N N . LYS A 1 102 ? 34.666 10.992 -6.249 1.00 71.12 102 LYS A N 1
ATOM 838 C CA . LYS A 1 102 ? 33.798 11.817 -5.387 1.00 71.12 102 LYS A CA 1
ATOM 839 C C . LYS A 1 102 ? 32.514 11.081 -5.003 1.00 71.12 102 LYS A C 1
ATOM 841 O O . LYS A 1 102 ? 32.148 11.106 -3.833 1.00 71.12 102 LYS A O 1
ATOM 846 N N . LYS A 1 103 ? 31.875 10.385 -5.951 1.00 66.56 103 LYS A N 1
ATOM 847 C CA . LYS A 1 103 ? 30.683 9.561 -5.682 1.00 66.56 103 LYS A CA 1
ATOM 848 C C . LYS A 1 103 ? 30.983 8.412 -4.722 1.00 66.56 103 LYS A C 1
ATOM 850 O O . LYS A 1 103 ? 30.166 8.105 -3.858 1.00 66.56 103 LYS A O 1
ATOM 855 N N . GLU A 1 104 ? 32.148 7.784 -4.850 1.00 72.06 104 GLU A N 1
ATOM 856 C CA . GLU A 1 104 ? 32.574 6.719 -3.942 1.00 72.06 104 GLU A CA 1
ATOM 857 C C . GLU A 1 104 ? 32.860 7.256 -2.527 1.00 72.06 104 GLU A C 1
ATOM 859 O O . GLU A 1 104 ? 32.448 6.643 -1.543 1.00 72.06 104 GLU A O 1
ATOM 864 N N . GLU A 1 105 ? 33.479 8.437 -2.409 1.00 70.69 105 GLU A N 1
ATOM 865 C CA . GLU A 1 105 ? 33.711 9.103 -1.120 1.00 70.69 105 GLU A CA 1
ATOM 866 C C . GLU A 1 105 ? 32.399 9.530 -0.436 1.00 70.69 105 GLU A C 1
ATOM 868 O O . GLU A 1 105 ? 32.248 9.365 0.776 1.00 70.69 105 GLU A O 1
ATOM 873 N N . GLU A 1 106 ? 31.432 10.042 -1.199 1.00 71.56 106 GLU A N 1
ATOM 874 C CA . GLU A 1 106 ? 30.103 10.411 -0.700 1.00 71.56 106 GLU A CA 1
ATOM 875 C C . GLU A 1 106 ? 29.312 9.178 -0.245 1.00 71.56 106 GLU A C 1
ATOM 877 O O . GLU A 1 106 ? 28.753 9.167 0.851 1.00 71.56 106 GLU A O 1
ATOM 882 N N . LYS A 1 107 ? 29.352 8.090 -1.025 1.00 68.44 107 LYS A N 1
ATOM 883 C CA . LYS A 1 107 ? 28.741 6.810 -0.647 1.00 68.44 107 LYS A CA 1
ATOM 884 C C . LYS A 1 107 ? 29.373 6.227 0.620 1.00 68.44 107 LYS A C 1
ATOM 886 O O . LYS A 1 107 ? 28.651 5.724 1.477 1.00 68.44 107 LYS A O 1
ATOM 891 N N . ALA A 1 108 ? 30.695 6.325 0.770 1.00 71.94 108 ALA A N 1
ATOM 892 C CA . ALA A 1 108 ? 31.392 5.885 1.977 1.00 71.94 108 ALA A CA 1
ATOM 893 C C . ALA A 1 108 ? 31.017 6.731 3.208 1.00 71.94 108 ALA A C 1
ATOM 895 O O . ALA A 1 108 ? 30.867 6.182 4.299 1.00 71.94 108 ALA A O 1
ATOM 896 N N . LYS A 1 109 ? 30.821 8.047 3.039 1.00 69.00 109 LYS A N 1
ATOM 897 C CA . LYS A 1 109 ? 30.327 8.938 4.103 1.00 69.00 109 LYS A CA 1
ATOM 898 C C . LYS A 1 109 ? 28.888 8.606 4.500 1.00 69.00 109 LYS A C 1
ATOM 900 O O . LYS A 1 109 ? 28.630 8.454 5.688 1.00 69.00 109 LYS A O 1
ATOM 905 N N . ALA A 1 110 ? 27.999 8.392 3.532 1.00 63.88 110 ALA A N 1
ATOM 906 C CA . ALA A 1 110 ? 26.613 8.001 3.791 1.00 63.88 110 ALA A CA 1
ATOM 907 C C . ALA A 1 110 ? 26.509 6.624 4.475 1.00 63.88 110 ALA A C 1
ATOM 909 O O . ALA A 1 110 ? 25.694 6.430 5.374 1.00 63.88 110 ALA A O 1
ATOM 910 N N . GLU A 1 111 ? 27.355 5.659 4.097 1.00 70.62 111 GLU A N 1
ATOM 911 C CA . GLU A 1 111 ? 27.395 4.351 4.762 1.00 70.62 111 GLU A CA 1
ATOM 912 C C . GLU A 1 111 ? 27.957 4.445 6.192 1.00 70.62 111 GLU A C 1
ATOM 914 O O . GLU A 1 111 ? 27.493 3.731 7.080 1.00 70.62 111 GLU A O 1
ATOM 919 N N . ALA A 1 112 ? 28.932 5.329 6.436 1.00 67.19 112 ALA A N 1
ATOM 920 C CA . ALA A 1 112 ? 29.459 5.584 7.776 1.00 67.19 112 ALA A CA 1
ATOM 921 C C . ALA A 1 112 ? 28.424 6.271 8.681 1.00 67.19 112 ALA A C 1
ATOM 923 O O . ALA A 1 112 ? 28.254 5.853 9.824 1.00 67.19 112 ALA A O 1
ATOM 924 N N . GLU A 1 113 ? 27.690 7.255 8.159 1.00 73.88 113 GLU A N 1
ATOM 925 C CA . GLU A 1 113 ? 26.617 7.947 8.881 1.00 73.88 113 GLU A CA 1
ATOM 926 C C . GLU A 1 113 ? 25.461 6.993 9.210 1.00 73.88 113 GLU A C 1
ATOM 928 O O . GLU A 1 113 ? 25.019 6.930 10.355 1.00 73.88 113 GLU A O 1
ATOM 933 N N . LYS A 1 114 ? 25.068 6.136 8.257 1.00 62.56 114 LYS A N 1
ATOM 934 C CA . 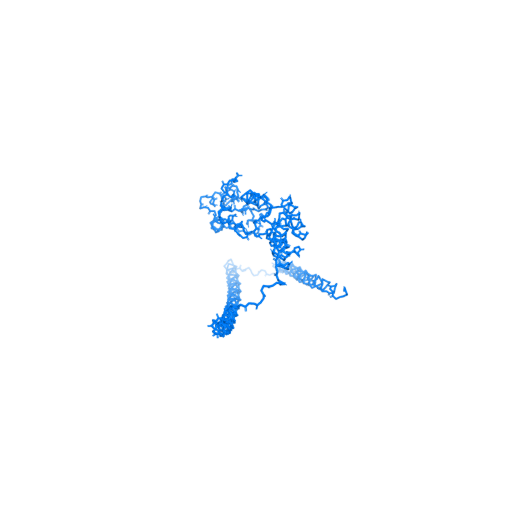LYS A 1 114 ? 24.064 5.089 8.485 1.00 62.56 114 LYS A CA 1
ATOM 935 C C . LYS A 1 114 ? 24.506 4.067 9.539 1.00 62.56 114 LYS A C 1
ATOM 937 O O . LYS A 1 114 ? 23.681 3.609 10.324 1.00 62.56 114 LYS A O 1
ATOM 942 N N . LYS A 1 115 ? 25.797 3.710 9.584 1.00 66.56 115 LYS A N 1
ATOM 943 C CA . LYS A 1 115 ? 26.347 2.831 10.634 1.00 66.56 115 LYS A CA 1
ATOM 944 C C . LYS A 1 115 ? 26.356 3.508 12.002 1.00 66.56 115 LYS A C 1
ATOM 946 O O . LYS A 1 115 ? 26.033 2.848 12.983 1.00 66.56 115 LYS A O 1
ATOM 951 N N . GLU A 1 116 ? 26.680 4.799 12.074 1.00 67.44 116 GLU A N 1
ATOM 952 C CA . GLU A 1 116 ? 26.634 5.563 13.326 1.00 67.44 116 GLU A CA 1
ATOM 953 C C . GLU A 1 116 ? 25.190 5.735 13.835 1.00 67.44 116 GLU A C 1
ATOM 955 O O . GLU A 1 116 ? 24.938 5.638 15.036 1.00 67.44 116 GLU A O 1
ATOM 960 N N . GLU A 1 117 ? 24.225 5.939 12.934 1.00 64.12 117 GLU A N 1
ATOM 961 C CA . GLU A 1 117 ? 22.798 6.013 13.263 1.00 64.12 117 GLU A CA 1
ATOM 962 C C . GLU A 1 117 ? 22.243 4.653 13.718 1.00 64.12 117 GLU A C 1
ATOM 964 O O . GLU A 1 117 ? 21.543 4.584 14.728 1.00 64.12 117 GLU A O 1
ATOM 969 N N . GLU A 1 118 ? 22.615 3.553 13.051 1.00 67.25 118 GLU A N 1
ATOM 970 C CA . GLU A 1 118 ? 22.239 2.193 13.462 1.00 67.25 118 GLU A CA 1
ATOM 971 C C . GLU A 1 118 ? 22.854 1.815 14.823 1.00 67.25 118 GLU A C 1
ATOM 973 O O . GLU A 1 118 ? 22.197 1.172 15.645 1.00 67.25 118 GLU A O 1
ATOM 978 N N . GLU A 1 119 ? 24.093 2.232 15.098 1.00 70.00 119 GLU A N 1
ATOM 979 C CA . GLU A 1 119 ? 24.751 2.021 16.393 1.00 70.00 119 GLU A CA 1
ATOM 980 C C . GLU A 1 119 ? 24.088 2.850 17.505 1.00 70.00 119 GLU A C 1
ATOM 982 O O . GLU A 1 119 ? 23.836 2.323 18.590 1.00 70.00 119 GLU A O 1
ATOM 987 N N . LYS A 1 120 ? 23.707 4.106 17.231 1.00 65.62 120 LYS A N 1
ATOM 988 C CA . LYS A 1 120 ? 22.923 4.932 18.167 1.00 65.62 120 LYS A CA 1
ATOM 989 C C . LYS A 1 120 ? 21.534 4.350 18.422 1.00 65.62 120 LYS A C 1
ATOM 991 O O . LYS A 1 120 ? 21.110 4.315 19.574 1.00 65.62 120 LYS A O 1
ATOM 996 N N . ALA A 1 121 ? 20.857 3.842 17.393 1.00 66.44 121 ALA A N 1
ATOM 997 C CA . ALA A 1 121 ? 19.553 3.196 17.529 1.00 66.44 121 ALA A CA 1
ATOM 998 C C . ALA A 1 121 ? 19.640 1.898 18.348 1.00 66.44 121 ALA A C 1
ATOM 1000 O O . ALA A 1 121 ? 18.785 1.649 19.198 1.00 66.44 121 ALA A O 1
ATOM 1001 N N . LYS A 1 122 ? 20.698 1.095 18.156 1.00 66.00 122 LYS A N 1
ATOM 1002 C CA . LYS A 1 122 ? 20.964 -0.093 18.985 1.00 66.00 122 LYS A CA 1
ATOM 1003 C C . LYS A 1 122 ? 21.295 0.274 20.428 1.00 66.00 122 LYS A C 1
ATOM 1005 O O . LYS A 1 122 ? 20.753 -0.354 21.328 1.00 66.00 122 LYS A O 1
ATOM 1010 N N . ALA A 1 123 ? 22.101 1.309 20.657 1.00 65.69 123 ALA A N 1
ATOM 1011 C CA . ALA A 1 123 ? 22.409 1.787 22.003 1.00 65.69 123 ALA A CA 1
ATOM 1012 C C . ALA A 1 123 ? 21.170 2.361 22.719 1.00 65.69 123 ALA A C 1
ATOM 1014 O O . ALA A 1 123 ? 21.005 2.166 23.921 1.00 65.69 123 ALA A O 1
ATOM 1015 N N . GLU A 1 124 ? 20.272 3.044 22.002 1.00 65.25 124 GLU A N 1
ATOM 1016 C CA . GLU A 1 124 ? 19.006 3.530 22.563 1.00 65.25 124 GLU A CA 1
ATOM 1017 C C . GLU A 1 124 ? 18.026 2.380 22.846 1.00 65.25 124 GLU A C 1
ATOM 1019 O O . GLU A 1 124 ? 17.346 2.399 23.872 1.00 65.25 124 GLU A O 1
ATOM 1024 N N . ALA A 1 125 ? 17.982 1.359 21.984 1.00 63.09 125 ALA A N 1
ATOM 1025 C CA . ALA A 1 125 ? 17.181 0.155 22.196 1.00 63.09 125 ALA A CA 1
ATOM 1026 C C . ALA A 1 125 ? 17.686 -0.672 23.389 1.00 63.09 125 ALA A C 1
ATOM 1028 O O . ALA A 1 125 ? 16.884 -1.072 24.226 1.00 63.09 125 ALA A O 1
ATOM 1029 N N . GLU A 1 126 ? 19.002 -0.857 23.520 1.00 71.56 126 GLU A N 1
ATOM 1030 C CA . GLU A 1 126 ? 19.616 -1.556 24.656 1.00 71.56 126 GLU A CA 1
ATOM 1031 C C . GLU A 1 126 ? 19.374 -0.794 25.966 1.00 71.56 126 GLU A C 1
ATOM 1033 O O . GLU A 1 126 ? 19.027 -1.393 26.981 1.00 71.56 126 GLU A O 1
ATOM 1038 N N . LYS A 1 127 ? 19.428 0.544 25.931 1.00 61.72 127 LYS A N 1
ATOM 1039 C CA . LYS A 1 127 ? 19.106 1.389 27.088 1.00 61.72 127 LYS A CA 1
ATOM 1040 C C . LYS A 1 127 ? 17.618 1.344 27.463 1.00 61.72 127 LYS A C 1
ATOM 1042 O O . LYS A 1 127 ? 17.301 1.367 28.649 1.00 61.72 127 LYS A O 1
ATOM 1047 N N . LYS A 1 128 ? 16.708 1.252 26.482 1.00 62.12 128 LYS A N 1
ATOM 1048 C CA . LYS A 1 128 ? 15.265 1.045 26.721 1.00 62.12 128 LYS A CA 1
ATOM 1049 C C . LYS A 1 128 ? 14.975 -0.349 27.276 1.00 62.12 128 LYS A C 1
ATOM 1051 O O . LYS A 1 128 ? 14.164 -0.461 28.186 1.00 62.12 128 LYS A O 1
ATOM 1056 N N . GLU A 1 129 ? 15.665 -1.384 26.797 1.00 62.50 129 GLU A N 1
ATOM 1057 C CA . GLU A 1 129 ? 15.535 -2.750 27.319 1.00 62.50 129 GLU A CA 1
ATOM 1058 C C . GLU A 1 129 ? 16.107 -2.870 28.746 1.00 62.50 129 GLU A C 1
ATOM 1060 O O . GLU A 1 129 ? 15.545 -3.573 29.586 1.00 62.50 129 GLU A O 1
ATOM 1065 N N . GLU A 1 130 ? 17.195 -2.156 29.060 1.00 62.00 130 GLU A N 1
ATOM 1066 C CA . GLU A 1 130 ? 17.753 -2.072 30.416 1.00 62.00 130 GLU A CA 1
ATOM 1067 C C . GLU A 1 130 ? 16.832 -1.284 31.368 1.00 62.00 130 GLU A C 1
ATOM 1069 O O . GLU A 1 130 ? 16.615 -1.712 32.502 1.00 62.00 130 GLU A O 1
ATOM 1074 N N . GLU A 1 131 ? 16.219 -0.186 30.908 1.00 61.00 131 GLU A N 1
ATOM 1075 C CA . GLU A 1 131 ? 15.233 0.587 31.680 1.00 61.00 131 GLU A CA 1
ATOM 1076 C C . GLU A 1 131 ? 13.930 -0.202 31.914 1.00 61.00 131 GLU A C 1
ATOM 1078 O O . GLU A 1 131 ? 13.366 -0.159 33.010 1.00 61.00 131 GLU A O 1
ATOM 1083 N N . GLU A 1 132 ? 13.479 -0.981 30.926 1.00 61.66 132 GLU A N 1
ATOM 1084 C CA . GLU A 1 132 ? 12.320 -1.873 31.040 1.00 61.66 132 GLU A CA 1
ATOM 1085 C C . GLU A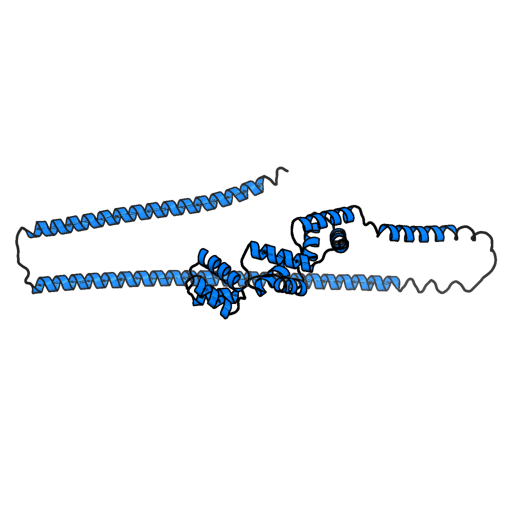 1 132 ? 12.601 -3.049 31.985 1.00 61.66 132 GLU A C 1
ATOM 1087 O O . GLU A 1 132 ? 11.768 -3.366 32.835 1.00 61.66 132 GLU A O 1
ATOM 1092 N N . LYS A 1 133 ? 13.805 -3.640 31.935 1.00 59.50 133 LYS A N 1
ATOM 1093 C CA . LYS A 1 133 ? 14.237 -4.656 32.911 1.00 59.50 133 LYS A CA 1
ATOM 1094 C C . LYS A 1 133 ? 14.367 -4.080 34.320 1.00 59.50 133 LYS A C 1
ATOM 1096 O O . LYS A 1 133 ? 13.958 -4.748 35.266 1.00 59.50 133 LYS A O 1
ATOM 1101 N N . ALA A 1 134 ? 14.855 -2.848 34.477 1.00 60.56 134 ALA A N 1
ATOM 1102 C CA . ALA A 1 134 ? 14.930 -2.176 35.775 1.00 60.56 134 ALA A CA 1
ATOM 1103 C C . ALA A 1 134 ? 13.538 -1.842 36.346 1.00 60.56 134 ALA A C 1
ATOM 1105 O O . ALA A 1 134 ? 13.325 -1.972 37.552 1.00 60.56 134 ALA A O 1
ATOM 1106 N N . LYS A 1 135 ? 12.566 -1.476 35.495 1.00 56.50 135 LYS A N 1
ATOM 1107 C CA . LYS A 1 135 ? 11.154 -1.320 35.889 1.00 56.50 135 LYS A CA 1
ATOM 1108 C C . LYS A 1 135 ? 10.501 -2.651 36.249 1.00 56.50 135 LYS A C 1
ATOM 1110 O O . LYS A 1 135 ? 9.844 -2.730 37.278 1.00 56.50 135 LYS A O 1
ATOM 1115 N N . ALA A 1 136 ? 10.743 -3.704 35.471 1.00 56.25 136 ALA A N 1
ATOM 1116 C CA . ALA A 1 136 ? 10.221 -5.037 35.753 1.00 56.25 136 ALA A CA 1
ATOM 1117 C C . ALA A 1 136 ? 10.803 -5.629 37.049 1.00 56.25 136 ALA A C 1
ATOM 1119 O O . ALA A 1 136 ? 10.102 -6.342 37.763 1.00 56.25 136 ALA A O 1
ATOM 1120 N N . GLU A 1 137 ? 12.062 -5.328 37.387 1.00 55.88 137 GLU A N 1
ATOM 1121 C CA . GLU A 1 137 ? 12.669 -5.733 38.661 1.00 55.88 137 GLU A CA 1
ATOM 1122 C C . GLU A 1 137 ? 12.159 -4.890 39.847 1.00 55.88 137 GLU A C 1
ATOM 1124 O O . GLU A 1 137 ? 12.009 -5.419 40.949 1.00 55.88 137 GLU A O 1
ATOM 1129 N N . ALA A 1 138 ? 11.830 -3.609 39.631 1.00 52.06 138 ALA A N 1
ATOM 1130 C CA . ALA A 1 138 ? 11.199 -2.747 40.634 1.00 52.06 138 ALA A CA 1
ATOM 1131 C C . ALA A 1 138 ? 9.742 -3.155 40.926 1.00 52.06 138 ALA A C 1
ATOM 1133 O O . ALA A 1 138 ? 9.384 -3.277 42.097 1.00 52.06 138 ALA A O 1
ATOM 1134 N N . ASP A 1 139 ? 8.952 -3.473 39.894 1.00 54.41 139 ASP A N 1
ATOM 1135 C CA . ASP A 1 139 ? 7.577 -3.970 40.040 1.00 54.41 139 ASP A CA 1
ATOM 1136 C C . ASP A 1 139 ? 7.550 -5.348 40.723 1.00 54.41 139 ASP A C 1
ATOM 1138 O O . ASP A 1 139 ? 6.724 -5.589 41.603 1.00 54.41 139 ASP A O 1
ATOM 1142 N N . LYS A 1 140 ? 8.523 -6.231 40.436 1.00 52.28 140 LYS A N 1
ATOM 1143 C CA . LYS A 1 140 ? 8.669 -7.514 41.153 1.00 52.28 140 LYS A CA 1
ATOM 1144 C C . LYS A 1 140 ? 9.012 -7.335 42.632 1.00 52.28 140 LYS A C 1
ATOM 1146 O O . LYS A 1 140 ? 8.608 -8.150 43.458 1.00 52.28 140 LYS A O 1
ATOM 1151 N N . LYS A 1 141 ? 9.755 -6.279 42.974 1.00 48.75 141 LYS A N 1
ATOM 1152 C CA . LYS A 1 141 ? 10.145 -5.965 44.354 1.00 48.75 141 LYS A CA 1
ATOM 1153 C C . LYS A 1 141 ? 9.000 -5.317 45.143 1.00 48.75 141 LYS A C 1
ATOM 1155 O O . LYS A 1 141 ? 8.897 -5.556 46.342 1.00 48.75 141 LYS A O 1
ATOM 1160 N N . GLU A 1 142 ? 8.118 -4.568 44.478 1.00 47.66 142 GLU A N 1
ATOM 1161 C CA . GLU A 1 142 ? 6.906 -3.987 45.075 1.00 47.66 142 GLU A CA 1
ATOM 1162 C C . GLU A 1 142 ? 5.767 -5.027 45.214 1.00 47.66 142 GLU A C 1
ATOM 1164 O O . GLU A 1 142 ? 5.009 -5.003 46.189 1.00 47.66 142 GLU A O 1
ATOM 1169 N N . GLU A 1 143 ? 5.692 -6.009 44.303 1.00 46.69 143 GLU A N 1
ATOM 1170 C CA . GLU A 1 143 ? 4.769 -7.154 44.379 1.00 46.69 143 GLU A CA 1
ATOM 1171 C C . GLU A 1 143 ? 5.182 -8.168 45.471 1.00 46.69 143 GLU A C 1
ATOM 1173 O O . GLU A 1 143 ? 4.328 -8.671 46.206 1.00 46.69 143 GLU A O 1
ATOM 1178 N N . GLU A 1 144 ? 6.487 -8.400 45.678 1.00 45.22 144 GLU A N 1
ATOM 1179 C CA . GLU A 1 144 ? 6.996 -9.258 46.763 1.00 45.22 144 GLU A CA 1
ATOM 1180 C C . GLU A 1 144 ? 6.851 -8.604 48.160 1.00 45.22 144 GLU A C 1
ATOM 1182 O O . GLU A 1 144 ? 6.640 -9.305 49.156 1.00 45.22 144 GLU A O 1
ATOM 1187 N N . GLU A 1 145 ? 6.871 -7.265 48.258 1.00 46.34 145 GLU A N 1
ATOM 1188 C CA . GLU A 1 145 ? 6.636 -6.537 49.519 1.00 46.34 145 GLU A CA 1
ATOM 1189 C C . GLU A 1 145 ? 5.136 -6.459 49.886 1.00 46.34 145 GLU A C 1
ATOM 1191 O O . GLU A 1 145 ? 4.778 -6.592 51.062 1.00 46.34 145 GLU A O 1
ATOM 1196 N N . LYS A 1 146 ? 4.226 -6.378 48.899 1.00 46.03 146 LYS A N 1
ATOM 1197 C CA . LYS A 1 146 ? 2.769 -6.506 49.125 1.00 46.03 146 LYS A CA 1
ATOM 1198 C C . LYS A 1 146 ? 2.326 -7.934 49.458 1.00 46.03 146 LYS A C 1
ATOM 1200 O O . LYS A 1 146 ? 1.434 -8.099 50.289 1.00 46.03 146 LYS A O 1
ATOM 1205 N N . ALA A 1 147 ? 2.982 -8.958 48.909 1.00 45.19 147 ALA A N 1
ATOM 1206 C CA . ALA A 1 147 ? 2.694 -10.357 49.239 1.00 45.19 147 ALA A CA 1
ATOM 1207 C C . ALA A 1 147 ? 3.133 -10.754 50.667 1.00 45.19 147 ALA A C 1
ATOM 1209 O O . ALA A 1 147 ? 2.566 -11.677 51.254 1.00 45.19 147 ALA A O 1
ATOM 1210 N N . LYS A 1 148 ? 4.093 -10.037 51.272 1.00 44.62 148 LYS A N 1
ATOM 1211 C CA . LYS A 1 148 ? 4.483 -10.231 52.683 1.00 44.62 148 LYS A CA 1
ATOM 1212 C C . LYS A 1 148 ? 3.610 -9.473 53.688 1.00 44.62 148 LYS A C 1
ATOM 1214 O O . LYS A 1 148 ? 3.484 -9.931 54.819 1.00 44.62 148 LYS A O 1
ATOM 1219 N N . ALA A 1 149 ? 2.962 -8.378 53.288 1.00 43.41 149 ALA A N 1
ATOM 1220 C CA . ALA A 1 149 ? 2.062 -7.617 54.162 1.00 43.41 149 ALA A CA 1
ATOM 1221 C C . ALA A 1 149 ? 0.655 -8.240 54.300 1.00 43.41 149 ALA A C 1
ATOM 1223 O O . ALA A 1 149 ? -0.045 -7.971 55.277 1.00 43.41 149 ALA A O 1
ATOM 1224 N N . GLU A 1 150 ? 0.236 -9.091 53.357 1.00 40.06 150 GLU A N 1
ATOM 1225 C CA . GLU A 1 150 ? -1.062 -9.784 53.417 1.00 40.06 150 GLU A CA 1
ATOM 1226 C C . GLU A 1 150 ? -0.992 -11.152 54.128 1.00 40.06 150 GLU A C 1
ATOM 1228 O O . GLU A 1 150 ? -2.012 -11.674 54.580 1.00 40.06 150 GLU A O 1
ATOM 1233 N N . ALA A 1 151 ? 0.212 -11.708 54.316 1.00 40.19 151 ALA A N 1
ATOM 1234 C CA . ALA A 1 151 ? 0.417 -12.966 55.038 1.00 40.19 151 ALA A CA 1
ATOM 1235 C C . ALA A 1 151 ? 0.441 -12.805 56.574 1.00 40.19 151 ALA A C 1
ATOM 1237 O O . ALA A 1 151 ? 0.063 -13.734 57.281 1.00 40.19 151 ALA A O 1
ATOM 1238 N N . GLU A 1 152 ? 0.798 -11.631 57.110 1.00 44.88 152 GLU A N 1
ATOM 1239 C CA . GLU A 1 152 ? 0.799 -11.385 58.568 1.00 44.88 152 GLU A CA 1
ATOM 1240 C C . GLU A 1 152 ? -0.561 -10.929 59.129 1.00 44.88 152 GLU A C 1
ATOM 1242 O O . GLU A 1 152 ? -0.762 -10.920 60.340 1.00 44.88 152 GLU A O 1
ATOM 1247 N N . LYS A 1 153 ? -1.547 -10.623 58.275 1.00 42.22 153 LYS A N 1
ATOM 1248 C CA . LYS A 1 153 ? -2.910 -10.256 58.711 1.00 42.22 153 LYS A CA 1
ATOM 1249 C C . LYS A 1 153 ? -3.904 -11.420 58.753 1.00 42.22 153 LYS A C 1
ATOM 1251 O O . LYS A 1 153 ? -5.101 -11.189 58.906 1.00 42.22 153 LYS A O 1
ATOM 1256 N N . LYS A 1 154 ? -3.421 -12.661 58.631 1.00 42.78 154 LYS A N 1
ATOM 1257 C CA . LYS A 1 154 ? -4.244 -13.882 58.691 1.00 42.78 154 LYS A CA 1
ATOM 1258 C C . LYS A 1 154 ? -3.899 -14.847 59.828 1.00 42.78 154 LYS A C 1
ATOM 1260 O O . LYS A 1 154 ? -4.526 -15.895 59.909 1.00 42.78 154 LYS A O 1
ATOM 1265 N N . GLU A 1 155 ? -2.980 -14.492 60.729 1.00 39.44 155 GLU A N 1
ATOM 1266 C CA . GLU A 1 155 ? -2.614 -15.348 61.874 1.00 39.44 155 GLU A CA 1
ATOM 1267 C C . GLU A 1 155 ? -3.044 -14.796 63.251 1.00 39.44 155 GLU A C 1
ATOM 1269 O O . GLU A 1 155 ? -2.891 -15.477 64.262 1.00 39.44 155 GLU A O 1
ATOM 1274 N N . GLU A 1 156 ? -3.668 -13.610 63.314 1.00 43.78 156 GLU A N 1
ATOM 1275 C CA . GLU A 1 156 ? -4.188 -13.023 64.568 1.00 43.78 156 GLU A CA 1
ATOM 1276 C C . GLU A 1 156 ? -5.728 -12.929 64.624 1.00 43.78 156 GLU A C 1
ATOM 1278 O O . GLU A 1 156 ? -6.290 -12.209 65.443 1.00 43.78 156 GLU A O 1
ATOM 1283 N N . GLU A 1 157 ? -6.448 -13.680 63.785 1.00 36.56 157 GLU A N 1
ATOM 1284 C CA . GLU A 1 157 ? -7.919 -13.778 63.860 1.00 36.56 157 GLU A CA 1
ATOM 1285 C C . GLU A 1 157 ? -8.419 -15.231 63.943 1.00 36.56 157 GLU A C 1
ATOM 1287 O O . GLU A 1 157 ? -9.565 -15.534 63.634 1.00 36.56 157 GLU A O 1
ATOM 1292 N N . GLU A 1 158 ? -7.578 -16.161 64.405 1.00 38.94 158 GLU A N 1
ATOM 1293 C CA . GLU A 1 158 ? -7.982 -17.557 64.652 1.00 38.94 158 GLU A CA 1
ATOM 1294 C C . GLU A 1 158 ? -7.639 -18.027 66.075 1.00 38.94 158 GLU A C 1
ATOM 1296 O O . GLU A 1 158 ? -7.336 -19.192 66.332 1.00 38.94 158 GLU A O 1
ATOM 1301 N N . LYS A 1 159 ? -7.678 -17.113 67.054 1.00 44.12 159 LYS A N 1
ATOM 1302 C CA . LYS A 1 159 ? -7.510 -17.493 68.466 1.00 44.12 159 LYS A CA 1
ATOM 1303 C C . LYS A 1 159 ? -8.280 -16.631 69.461 1.00 44.12 159 LYS A C 1
ATOM 1305 O O . LYS A 1 159 ? -7.763 -16.294 70.517 1.00 44.12 159 LYS A O 1
ATOM 1310 N N . ALA A 1 160 ? -9.535 -16.301 69.165 1.00 42.22 160 ALA A N 1
ATOM 1311 C CA . ALA A 1 160 ? -10.424 -15.716 70.174 1.00 42.22 160 ALA A CA 1
ATOM 1312 C C . ALA A 1 160 ? -11.916 -15.927 69.872 1.00 42.22 160 ALA A C 1
ATOM 1314 O O . ALA A 1 160 ? -12.707 -14.995 69.967 1.00 42.22 160 ALA A O 1
ATOM 1315 N N . LYS A 1 161 ? -12.337 -17.143 69.505 1.00 37.12 161 LYS A N 1
ATOM 1316 C CA . LYS A 1 161 ? -13.772 -17.481 69.485 1.00 37.12 161 LYS A CA 1
ATOM 1317 C C . LYS A 1 161 ? -14.020 -18.963 69.754 1.00 37.12 161 LYS A C 1
ATOM 1319 O O . LYS A 1 161 ? -14.552 -19.700 68.936 1.00 37.12 161 LYS A O 1
ATOM 1324 N N . ALA A 1 162 ? -13.614 -19.388 70.943 1.00 42.75 162 ALA A N 1
ATOM 1325 C CA . ALA A 1 162 ? -14.045 -20.649 71.528 1.00 42.75 162 ALA A CA 1
ATOM 1326 C C . ALA A 1 162 ? -14.283 -20.473 73.031 1.00 42.75 162 ALA A C 1
ATOM 1328 O O . ALA A 1 162 ? -13.727 -21.204 73.836 1.00 42.75 162 ALA A O 1
ATOM 1329 N N . GLU A 1 163 ? -15.093 -19.489 73.418 1.00 41.34 163 GLU A N 1
ATOM 1330 C CA . GLU A 1 163 ? -15.881 -19.602 74.643 1.00 41.34 163 GLU A CA 1
ATOM 1331 C C . GLU A 1 163 ? -17.034 -18.596 74.642 1.00 41.34 163 GLU A C 1
ATOM 1333 O O . GLU A 1 163 ? -16.903 -17.478 74.151 1.00 41.34 163 GLU A O 1
ATOM 1338 N N . ALA A 1 164 ? -18.148 -19.025 75.228 1.00 33.09 164 ALA A N 1
ATOM 1339 C CA . ALA A 1 164 ? -19.339 -18.244 75.544 1.00 33.09 164 ALA A CA 1
ATOM 1340 C C . ALA A 1 164 ? -20.258 -17.857 74.372 1.00 33.09 164 ALA A C 1
ATOM 1342 O O . ALA A 1 164 ? -20.624 -16.706 74.147 1.00 33.09 164 ALA A O 1
ATOM 1343 N N . GLU A 1 165 ? -20.788 -18.893 73.733 1.00 42.59 165 GLU A N 1
ATOM 1344 C CA . GLU A 1 165 ? -22.215 -18.928 73.423 1.00 42.59 165 GLU A CA 1
ATOM 1345 C C . GLU A 1 165 ? -23.026 -18.703 74.727 1.00 42.59 165 GLU A C 1
ATOM 1347 O O . GLU A 1 165 ? -22.968 -19.538 75.632 1.00 42.59 165 GLU A O 1
ATOM 1352 N N . LYS A 1 166 ? -23.744 -17.574 74.855 1.00 39.81 166 LYS A N 1
ATOM 1353 C CA . LYS A 1 166 ? -25.174 -17.472 75.256 1.00 39.81 166 LYS A CA 1
ATOM 1354 C C . LYS A 1 166 ? -25.550 -16.134 75.912 1.00 39.81 166 LYS A C 1
ATOM 1356 O O . LYS A 1 166 ? -24.962 -15.748 76.918 1.00 39.81 166 LYS A O 1
ATOM 1361 N N . LYS A 1 167 ? -26.692 -15.610 75.428 1.00 41.69 167 LYS A N 1
ATOM 1362 C CA . LYS A 1 167 ? -27.441 -14.377 75.772 1.00 41.69 167 LYS A CA 1
ATOM 1363 C C . LYS A 1 167 ? -26.827 -13.126 75.137 1.00 41.69 167 LYS A C 1
ATOM 1365 O O . LYS A 1 167 ? -25.679 -12.836 75.414 1.00 41.69 167 LYS A O 1
ATOM 1370 N N . GLU A 1 168 ? -27.459 -12.354 74.262 1.00 33.78 168 GLU A N 1
ATOM 1371 C CA . GLU A 1 168 ? -28.858 -12.122 73.870 1.00 33.78 168 GLU A CA 1
ATOM 1372 C C . GLU A 1 168 ? -28.878 -12.042 72.328 1.00 33.78 168 GLU A C 1
ATOM 1374 O O . GLU A 1 168 ? -28.230 -11.199 71.720 1.00 33.78 168 GLU A O 1
ATOM 1379 N N . GLU A 1 169 ? -29.415 -13.020 71.608 1.00 46.84 169 GLU A N 1
ATOM 1380 C CA . GLU A 1 169 ? -30.801 -12.985 71.121 1.00 46.84 169 GLU A CA 1
ATOM 1381 C C . GLU A 1 169 ? -31.631 -11.830 71.710 1.00 46.84 169 GLU A C 1
ATOM 1383 O O . GLU A 1 169 ? -32.065 -11.957 72.845 1.00 46.84 169 GLU A O 1
ATOM 1388 N N . GLU A 1 170 ? -31.755 -10.707 70.977 1.00 42.22 170 GLU A N 1
ATOM 1389 C CA . GLU A 1 170 ? -33.026 -9.980 70.703 1.00 42.22 170 GLU A CA 1
ATOM 1390 C C . GLU A 1 170 ? -32.852 -8.568 70.066 1.00 42.22 170 GLU A C 1
ATOM 1392 O O . GLU A 1 170 ? -33.677 -7.700 70.307 1.00 42.22 170 GLU A O 1
ATOM 1397 N N . GLU A 1 171 ? -31.843 -8.250 69.230 1.00 42.97 171 GLU A N 1
ATOM 1398 C CA . GLU A 1 171 ? -31.918 -6.954 68.491 1.00 42.97 171 GLU A CA 1
ATOM 1399 C C . GLU A 1 171 ? -31.107 -6.824 67.190 1.00 42.97 171 GLU A C 1
ATOM 1401 O O . GLU A 1 171 ? -30.678 -5.737 66.807 1.00 42.97 171 GLU A O 1
ATOM 1406 N N . LYS A 1 172 ? -30.868 -7.915 66.455 1.00 39.12 172 LYS A N 1
ATOM 1407 C CA . LYS A 1 172 ? -30.102 -7.823 65.194 1.00 39.12 172 LYS A CA 1
ATOM 1408 C C . LYS A 1 172 ? -30.665 -8.629 64.031 1.00 39.12 172 LYS A C 1
ATOM 1410 O O . LYS A 1 172 ? -29.960 -8.909 63.075 1.00 39.12 172 LYS A O 1
ATOM 1415 N N . ALA A 1 173 ? -31.954 -8.956 64.085 1.00 42.81 173 ALA A N 1
ATOM 1416 C CA . ALA A 1 173 ? -32.645 -9.690 63.024 1.00 42.81 173 ALA A CA 1
ATOM 1417 C C . ALA A 1 173 ? -33.377 -8.788 62.007 1.00 42.81 173 ALA A C 1
ATOM 1419 O O . ALA A 1 173 ? -34.055 -9.301 61.124 1.00 42.81 173 ALA A O 1
ATOM 1420 N N . LYS A 1 174 ? -33.264 -7.452 62.103 1.00 44.81 174 LYS A N 1
ATOM 1421 C CA . LYS A 1 174 ? -34.010 -6.528 61.222 1.00 44.81 174 LYS A CA 1
ATOM 1422 C C . LYS A 1 174 ? -33.163 -5.641 60.301 1.00 44.81 174 LYS A C 1
ATOM 1424 O O . LYS A 1 174 ? -33.731 -4.989 59.442 1.00 44.81 174 LYS A O 1
ATOM 1429 N N . ALA A 1 175 ? -31.836 -5.643 60.437 1.00 43.72 175 ALA A N 1
ATOM 1430 C CA . ALA A 1 175 ? -30.940 -4.798 59.631 1.00 43.72 175 ALA A CA 1
ATOM 1431 C C . ALA A 1 175 ? -30.146 -5.567 58.555 1.00 43.72 175 ALA A C 1
ATOM 1433 O O . ALA A 1 175 ? -29.482 -4.959 57.722 1.00 43.72 175 ALA A O 1
ATOM 1434 N N . GLU A 1 176 ? -30.198 -6.902 58.562 1.00 41.66 176 GLU A N 1
ATOM 1435 C CA . GLU A 1 176 ? -29.407 -7.744 57.650 1.00 41.66 176 GLU A CA 1
ATOM 1436 C C . GLU A 1 176 ? -30.202 -8.221 56.420 1.00 41.66 176 GLU A C 1
ATOM 1438 O O . GLU A 1 176 ? -29.621 -8.703 55.453 1.00 41.66 176 GLU A O 1
ATOM 1443 N N . ALA A 1 177 ? -31.527 -8.029 56.419 1.00 39.62 177 ALA A N 1
ATOM 1444 C CA . ALA A 1 177 ? -32.385 -8.343 55.276 1.00 39.62 177 ALA A CA 1
ATOM 1445 C C . ALA A 1 177 ? -32.443 -7.204 54.237 1.00 39.62 177 ALA A C 1
ATOM 1447 O O . ALA A 1 177 ? -32.518 -7.483 53.048 1.00 39.62 177 ALA A O 1
ATOM 1448 N N . GLU A 1 178 ? -32.329 -5.936 54.651 1.00 48.00 178 GLU A N 1
ATOM 1449 C CA . GLU A 1 178 ? -32.395 -4.781 53.731 1.00 48.00 178 GLU A CA 1
ATOM 1450 C C . GLU A 1 178 ? -31.108 -4.587 52.912 1.00 48.00 178 GLU A C 1
ATOM 1452 O O . GLU A 1 178 ? -31.157 -4.167 51.761 1.00 48.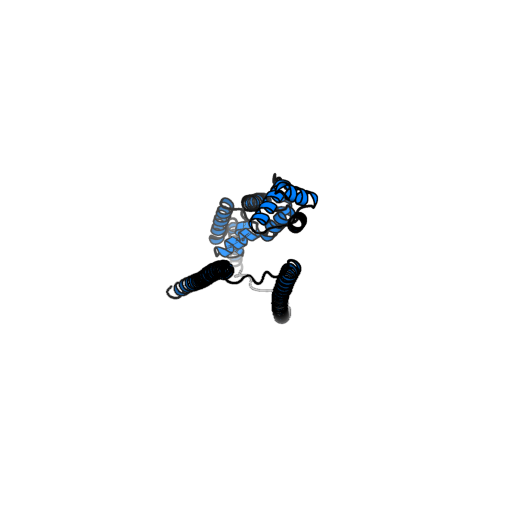00 178 GLU A O 1
ATOM 1457 N N . LYS A 1 179 ? -29.942 -4.956 53.457 1.00 41.62 179 LYS A N 1
ATOM 1458 C CA . LYS A 1 179 ? -28.648 -4.707 52.799 1.00 41.62 179 LYS A CA 1
ATOM 1459 C C . LYS A 1 179 ? -28.291 -5.726 51.708 1.00 41.62 179 LYS A C 1
ATOM 1461 O O . LYS A 1 179 ? -27.447 -5.448 50.865 1.00 41.62 179 LYS A O 1
ATOM 1466 N N . LYS A 1 180 ? -28.928 -6.902 51.718 1.00 42.78 180 LYS A N 1
ATOM 1467 C CA . LYS A 1 180 ? -28.677 -7.980 50.747 1.00 42.78 180 LYS A CA 1
ATOM 1468 C C . LYS A 1 180 ? -29.546 -7.865 49.489 1.00 42.78 180 LYS A C 1
ATOM 1470 O O . LYS A 1 180 ? -29.149 -8.348 48.438 1.00 42.78 180 LYS A O 1
ATOM 1475 N N . GLU A 1 181 ? -30.686 -7.181 49.585 1.00 44.06 181 GLU A N 1
ATOM 1476 C CA . GLU A 1 181 ? -31.607 -6.943 48.464 1.00 44.06 181 GLU A CA 1
ATOM 1477 C C . GLU A 1 181 ? -31.197 -5.708 47.625 1.00 44.06 181 GLU A C 1
ATOM 1479 O O . GLU A 1 181 ? -31.464 -5.644 46.426 1.00 44.06 181 GLU A O 1
ATOM 1484 N N . GLU A 1 182 ? -30.477 -4.747 48.221 1.00 46.72 182 GLU A N 1
ATOM 1485 C CA . GLU A 1 182 ? -29.956 -3.547 47.540 1.00 46.72 182 GLU A CA 1
ATOM 1486 C C . GLU A 1 182 ? -28.688 -3.834 46.703 1.00 46.72 182 GLU A C 1
ATOM 1488 O O . GLU A 1 182 ? -28.524 -3.289 45.611 1.00 46.72 182 GLU A O 1
ATOM 1493 N N . GLU A 1 183 ? -27.827 -4.754 47.151 1.00 46.78 183 GLU A N 1
ATOM 1494 C CA . GLU A 1 183 ? -26.597 -5.153 46.444 1.00 46.78 183 GLU A CA 1
ATOM 1495 C C . GLU A 1 183 ? -26.884 -6.054 45.223 1.00 46.78 183 GLU A C 1
ATOM 1497 O O . GLU A 1 183 ? -26.248 -5.922 44.175 1.00 46.78 183 GLU A O 1
ATOM 1502 N N . GLU A 1 184 ? -27.906 -6.912 45.306 1.00 48.84 184 GLU A N 1
ATOM 1503 C CA . GLU A 1 184 ? -28.335 -7.777 44.196 1.00 48.84 184 GLU A CA 1
ATOM 1504 C C . GLU A 1 184 ? -29.067 -6.980 43.097 1.00 48.84 184 GLU A C 1
ATOM 1506 O O . GLU A 1 184 ? -28.901 -7.244 41.904 1.00 48.84 184 GLU A O 1
ATOM 1511 N N . LYS A 1 185 ? -29.792 -5.919 43.478 1.00 46.28 185 LYS A N 1
ATOM 1512 C CA . LYS A 1 185 ? -30.450 -4.999 42.539 1.00 46.28 185 LYS A CA 1
ATOM 1513 C C . LYS A 1 185 ? -29.458 -4.059 41.843 1.00 46.28 185 LYS A C 1
ATOM 1515 O O . LYS A 1 185 ? -29.624 -3.799 40.656 1.00 46.28 185 LYS A O 1
ATOM 1520 N N . ALA A 1 186 ? -28.393 -3.626 42.525 1.00 49.50 186 ALA A N 1
ATOM 1521 C CA . ALA A 1 186 ? -27.319 -2.822 41.929 1.00 49.50 186 ALA A CA 1
ATOM 1522 C C . ALA A 1 186 ? -26.451 -3.620 40.936 1.00 49.50 186 ALA A C 1
ATOM 1524 O O . ALA A 1 186 ? -26.024 -3.079 39.915 1.00 49.50 186 ALA A O 1
ATOM 1525 N N . LYS A 1 187 ? -26.239 -4.920 41.184 1.00 49.34 187 LYS A N 1
ATOM 1526 C CA . LYS A 1 187 ? -25.517 -5.805 40.259 1.00 49.34 187 LYS A CA 1
ATOM 1527 C C . LYS A 1 187 ? -26.340 -6.119 39.001 1.00 49.34 187 LYS A C 1
ATOM 1529 O O . LYS A 1 187 ? -25.802 -6.058 37.902 1.00 49.34 187 LYS A O 1
ATOM 1534 N N . ALA A 1 188 ? -27.650 -6.330 39.147 1.00 45.50 188 ALA A N 1
ATOM 1535 C CA . ALA A 1 188 ? -28.564 -6.555 38.024 1.00 45.50 188 ALA A CA 1
ATOM 1536 C C . ALA A 1 188 ? -28.842 -5.290 37.179 1.00 45.50 188 ALA A C 1
ATOM 1538 O O . ALA A 1 188 ? -29.171 -5.401 36.000 1.00 45.50 188 ALA A O 1
ATOM 1539 N N . GLU A 1 189 ? -28.708 -4.081 37.739 1.00 46.94 189 GLU A N 1
ATOM 1540 C CA . GLU A 1 189 ? -28.833 -2.820 36.983 1.00 46.94 189 GLU A CA 1
ATOM 1541 C C . GLU A 1 189 ? -27.530 -2.416 36.266 1.00 46.94 189 GLU A C 1
ATOM 1543 O O . GLU A 1 189 ? -27.585 -1.766 35.220 1.00 46.94 189 GLU A O 1
ATOM 1548 N N . ALA A 1 190 ? -26.366 -2.839 36.778 1.00 47.34 190 ALA A N 1
ATOM 1549 C CA . ALA A 1 190 ? -25.072 -2.696 36.104 1.00 47.34 190 ALA A CA 1
ATOM 1550 C C . ALA A 1 190 ? -24.952 -3.642 34.895 1.00 47.34 190 ALA A C 1
ATOM 1552 O O . ALA A 1 190 ? -24.581 -3.200 33.810 1.00 47.34 190 ALA A O 1
ATOM 1553 N N . GLU A 1 191 ? -25.389 -4.895 35.044 1.00 49.94 191 GLU A N 1
ATOM 1554 C CA . GLU A 1 191 ? -25.433 -5.894 33.961 1.00 49.94 191 GLU A CA 1
ATOM 1555 C C . GLU A 1 191 ? -26.443 -5.508 32.858 1.00 49.94 191 GLU A C 1
ATOM 1557 O O . GLU A 1 191 ? -26.271 -5.831 31.689 1.00 49.94 191 GLU A O 1
ATOM 1562 N N . LYS A 1 192 ? -27.478 -4.722 33.197 1.00 41.28 192 LYS A N 1
ATOM 1563 C CA . LYS A 1 192 ? -28.461 -4.198 32.231 1.00 41.28 192 LYS A CA 1
ATOM 1564 C C . LYS A 1 192 ? -28.042 -2.884 31.555 1.00 41.28 192 LYS A C 1
ATOM 1566 O O . LYS A 1 192 ? -28.669 -2.482 30.577 1.00 41.28 192 LYS A O 1
ATOM 1571 N N . LYS A 1 193 ? -27.005 -2.201 32.061 1.00 46.06 193 LYS A N 1
ATOM 1572 C CA . LYS A 1 193 ? -26.387 -1.030 31.411 1.00 46.06 193 LYS A CA 1
ATOM 1573 C C . LYS A 1 193 ? -25.273 -1.409 30.435 1.00 46.06 193 LYS A C 1
ATOM 1575 O O . LYS A 1 193 ? -25.023 -0.629 29.518 1.00 46.06 193 LYS A O 1
ATOM 1580 N N . GLU A 1 194 ? -24.662 -2.586 30.576 1.00 50.25 194 GLU A N 1
ATOM 1581 C CA . GLU A 1 194 ? -23.706 -3.115 29.590 1.00 50.25 194 GLU A CA 1
ATOM 1582 C C . GLU A 1 194 ? -24.332 -3.296 28.199 1.00 50.25 194 GLU A C 1
ATOM 1584 O O . GLU A 1 194 ? -23.663 -3.044 27.204 1.00 50.25 194 GLU A O 1
ATOM 1589 N N . ASP A 1 195 ? -25.634 -3.589 28.107 1.00 54.72 195 ASP A N 1
ATOM 1590 C CA . ASP A 1 195 ? -26.329 -3.790 26.821 1.00 54.72 195 ASP A CA 1
ATOM 1591 C C . ASP A 1 195 ? -26.525 -2.490 26.004 1.00 54.72 195 ASP A C 1
ATOM 1593 O O . ASP A 1 195 ? -27.010 -2.511 24.876 1.00 54.72 195 ASP A O 1
ATOM 1597 N N . THR A 1 196 ? -26.167 -1.318 26.552 1.00 62.31 196 THR A N 1
ATOM 1598 C CA . THR A 1 196 ? -26.351 -0.028 25.849 1.00 62.31 196 THR A CA 1
ATOM 1599 C C . THR A 1 196 ? -25.108 0.855 25.752 1.00 62.31 196 THR A C 1
ATOM 1601 O O . THR A 1 196 ? -25.176 1.870 25.061 1.00 62.31 196 THR A O 1
ATOM 1604 N N . GLY A 1 197 ? -23.971 0.475 26.342 1.00 79.19 197 GLY A N 1
ATOM 1605 C CA . GLY A 1 197 ? -22.729 1.258 26.314 1.00 79.19 197 GLY A CA 1
ATOM 1606 C C . GLY A 1 197 ? -22.822 2.659 26.951 1.00 79.19 197 GLY A C 1
ATOM 1607 O O . GLY A 1 197 ? -23.895 3.221 27.181 1.00 79.19 197 GLY A O 1
ATOM 1608 N N . THR A 1 198 ? -21.676 3.264 27.260 1.00 94.44 198 THR A N 1
ATOM 1609 C CA . THR A 1 198 ? -21.598 4.673 27.683 1.00 94.44 198 THR A CA 1
ATOM 1610 C C . THR A 1 198 ? -21.943 5.618 26.522 1.00 94.44 198 THR A C 1
ATOM 1612 O O . THR A 1 198 ? -21.903 5.238 25.353 1.00 94.44 198 THR A O 1
ATOM 1615 N N . MET A 1 199 ? -22.237 6.891 26.811 1.00 95.00 199 MET A N 1
ATOM 1616 C CA . MET A 1 199 ? -22.448 7.892 25.749 1.00 95.00 199 MET A CA 1
ATOM 1617 C C . MET A 1 199 ? -21.223 8.024 24.829 1.00 95.00 199 MET A C 1
ATOM 1619 O O . MET A 1 199 ? -21.388 8.135 23.617 1.00 95.00 199 MET A O 1
ATOM 1623 N N . SER A 1 200 ? -20.009 7.948 25.392 1.00 97.12 200 SER A N 1
ATOM 1624 C CA . SER A 1 200 ? -18.753 7.959 24.625 1.00 97.12 200 SER A CA 1
ATOM 1625 C C . SER A 1 200 ? -18.670 6.753 23.685 1.00 97.12 200 SER A C 1
ATOM 1627 O O . SER A 1 200 ? -18.443 6.903 22.487 1.00 97.12 200 SER A O 1
ATOM 1629 N N . GLN A 1 201 ? -18.982 5.559 24.195 1.00 98.00 201 GLN A N 1
ATOM 1630 C CA . GLN A 1 201 ? -19.034 4.327 23.407 1.00 98.00 201 GLN A CA 1
ATOM 1631 C C . GLN A 1 201 ? -20.058 4.401 22.265 1.00 98.00 201 GLN A C 1
ATOM 1633 O O . GLN A 1 201 ? -19.753 4.033 21.133 1.00 98.00 201 GLN A O 1
ATOM 1638 N N . GLN A 1 202 ? -21.262 4.924 22.514 1.00 97.31 202 GLN A N 1
ATOM 1639 C CA . GLN A 1 202 ? -22.284 5.102 21.473 1.00 97.31 202 GLN A CA 1
ATOM 1640 C C . GLN A 1 202 ? -21.843 6.093 20.381 1.00 97.31 202 GLN A C 1
ATOM 1642 O O . GLN A 1 202 ? -22.122 5.888 19.192 1.00 97.31 202 GLN A O 1
ATOM 1647 N N . GLN A 1 203 ? -21.143 7.163 20.767 1.00 97.81 203 GLN A N 1
ATOM 1648 C CA . GLN A 1 203 ? -20.562 8.124 19.829 1.00 97.81 203 GLN A CA 1
ATOM 1649 C C . GLN A 1 203 ? -19.461 7.477 18.982 1.00 97.81 203 GLN A C 1
ATOM 1651 O O . GLN A 1 203 ? -19.493 7.613 17.757 1.00 97.81 203 GLN A O 1
ATOM 1656 N N . ALA A 1 204 ? -18.566 6.707 19.603 1.00 98.44 204 ALA A N 1
ATOM 1657 C CA . ALA A 1 204 ? -17.527 5.953 18.911 1.00 98.44 204 ALA A CA 1
ATOM 1658 C C . ALA A 1 204 ? -18.128 4.940 17.920 1.00 98.44 204 ALA A C 1
ATOM 1660 O O . ALA A 1 204 ? -17.717 4.904 16.764 1.00 98.44 204 ALA A O 1
ATOM 1661 N N . VAL A 1 205 ? -19.177 4.195 18.305 1.00 98.38 205 VAL A N 1
ATOM 1662 C CA . VAL A 1 205 ? -19.910 3.275 17.404 1.00 98.38 205 VAL A CA 1
ATOM 1663 C C . VAL A 1 205 ? -20.478 4.017 16.195 1.00 98.38 205 VAL A C 1
ATOM 1665 O O . VAL A 1 205 ? -20.393 3.537 15.063 1.00 98.38 205 VAL A O 1
ATOM 1668 N N . THR A 1 206 ? -21.079 5.186 16.419 1.00 98.06 206 THR A N 1
ATOM 1669 C CA . THR A 1 206 ? -21.652 5.998 15.337 1.00 98.06 206 THR A CA 1
ATOM 1670 C C . THR A 1 206 ? -20.562 6.475 14.378 1.00 98.06 206 THR A C 1
ATOM 1672 O O . THR A 1 206 ? -20.722 6.373 13.162 1.00 98.06 206 THR A O 1
ATOM 1675 N N . MET A 1 207 ? -19.434 6.945 14.909 1.00 98.38 207 MET A N 1
ATOM 1676 C CA . MET A 1 207 ? -18.306 7.402 14.103 1.00 98.38 207 MET A CA 1
ATOM 1677 C C . MET A 1 207 ? -17.643 6.256 13.331 1.00 98.38 207 MET A C 1
ATOM 1679 O O . MET A 1 207 ? -17.383 6.407 12.140 1.00 98.38 207 MET A O 1
ATOM 1683 N N . ALA A 1 208 ? -17.480 5.087 13.954 1.00 98.62 208 ALA A N 1
ATOM 1684 C CA . ALA A 1 208 ? -16.963 3.881 13.311 1.00 98.62 208 ALA A CA 1
ATOM 1685 C C . ALA A 1 208 ? -17.796 3.501 12.075 1.00 98.62 208 ALA A C 1
ATOM 1687 O O . ALA A 1 208 ? -17.259 3.269 10.992 1.00 98.62 208 ALA A O 1
ATOM 1688 N N . LYS A 1 209 ? -19.130 3.507 12.210 1.00 98.31 209 LYS A N 1
ATOM 1689 C CA . LYS A 1 209 ? -20.051 3.239 11.094 1.00 98.31 209 LYS A CA 1
ATOM 1690 C C . LYS A 1 209 ? -19.928 4.278 9.983 1.00 98.31 209 LYS A C 1
ATOM 1692 O O . LYS A 1 209 ? -19.936 3.903 8.817 1.00 98.31 209 LYS A O 1
ATOM 1697 N N . ASN A 1 210 ? -19.792 5.559 10.327 1.00 98.06 210 ASN A N 1
ATOM 1698 C CA . ASN A 1 210 ? -19.608 6.620 9.335 1.00 98.06 210 ASN A CA 1
ATOM 1699 C C . ASN A 1 210 ? -18.292 6.451 8.564 1.00 98.06 210 ASN A C 1
ATOM 1701 O O . ASN A 1 210 ? -18.282 6.584 7.342 1.00 98.06 210 ASN A O 1
ATOM 1705 N N . TYR A 1 211 ? -17.208 6.090 9.254 1.00 97.94 211 TYR A N 1
ATOM 1706 C CA . TYR A 1 211 ? -15.925 5.802 8.618 1.00 97.94 211 TYR A CA 1
ATOM 1707 C C . TYR A 1 211 ? -16.022 4.651 7.620 1.00 97.94 211 TYR A C 1
ATOM 1709 O O . TYR A 1 211 ? -15.589 4.802 6.481 1.00 97.94 211 TYR A O 1
ATOM 1717 N N . LEU A 1 212 ? -16.681 3.554 8.003 1.00 97.50 212 LEU A N 1
ATOM 1718 C CA . LEU A 1 212 ? -16.890 2.390 7.134 1.00 97.50 212 LEU A CA 1
ATOM 1719 C C . LEU A 1 212 ? -17.833 2.643 5.944 1.00 97.50 212 LEU A C 1
ATOM 1721 O O . LEU A 1 212 ? -17.879 1.834 5.014 1.00 97.50 212 LEU A O 1
ATOM 1725 N N . VAL A 1 213 ? -18.604 3.735 5.966 1.00 96.94 213 VAL A N 1
ATOM 1726 C CA . VAL A 1 213 ? -19.376 4.207 4.805 1.00 96.94 213 VAL A CA 1
ATOM 1727 C C . VAL A 1 213 ? -18.482 4.971 3.828 1.00 96.94 213 VAL A C 1
ATOM 1729 O O . VAL A 1 213 ? -18.706 4.896 2.622 1.00 96.94 213 VAL A O 1
ATOM 1732 N N . TYR A 1 214 ? -17.486 5.701 4.332 1.00 93.94 214 TYR A N 1
ATOM 1733 C CA . TYR A 1 214 ? -16.609 6.543 3.521 1.00 93.94 214 TYR A CA 1
ATOM 1734 C C . TYR A 1 214 ? -15.430 5.772 2.915 1.00 93.94 214 TYR A C 1
ATOM 1736 O O . TYR A 1 214 ? -15.124 5.938 1.738 1.00 93.94 214 TYR A O 1
ATOM 1744 N N . THR A 1 215 ? -14.772 4.924 3.704 1.00 94.06 215 THR A N 1
ATOM 1745 C CA . THR A 1 215 ? -13.618 4.130 3.268 1.00 94.06 215 THR A CA 1
ATOM 1746 C C . THR A 1 215 ? -13.569 2.783 3.994 1.00 94.06 215 THR A C 1
ATOM 1748 O O . THR A 1 215 ? -14.412 2.476 4.835 1.00 94.06 215 THR A O 1
ATOM 1751 N N . SER A 1 216 ? -12.611 1.940 3.621 1.00 97.44 216 SER A N 1
ATOM 1752 C CA . SER A 1 216 ? -12.404 0.625 4.232 1.00 97.44 216 SER A CA 1
ATOM 1753 C C . SER A 1 216 ? -11.355 0.705 5.331 1.00 97.44 216 SER A C 1
ATOM 1755 O O . SER A 1 216 ? -10.441 1.516 5.245 1.00 97.44 216 SER A O 1
ATOM 1757 N N . PHE A 1 217 ? -11.469 -0.148 6.345 1.00 98.31 217 PHE A N 1
ATOM 1758 C CA . PHE A 1 217 ? -10.498 -0.230 7.435 1.00 98.31 217 PHE A CA 1
ATOM 1759 C C . PHE A 1 217 ? -10.285 -1.677 7.867 1.00 98.31 217 PHE A C 1
ATOM 1761 O O . PHE A 1 217 ? -11.208 -2.497 7.823 1.00 98.31 217 PHE A O 1
ATOM 1768 N N . SER A 1 218 ? -9.079 -1.970 8.347 1.00 98.38 218 SER A N 1
ATOM 1769 C CA . SER A 1 218 ? -8.841 -3.138 9.190 1.00 98.38 218 SER A CA 1
ATOM 1770 C C . SER A 1 218 ? -9.476 -2.933 10.571 1.00 98.38 218 SER A C 1
ATOM 1772 O O . SER A 1 218 ? -9.804 -1.808 10.960 1.00 98.38 218 SER A O 1
ATOM 1774 N N . LYS A 1 219 ? -9.658 -4.018 11.339 1.00 98.06 219 LYS A N 1
ATOM 1775 C CA . LYS A 1 219 ? -10.209 -3.919 12.702 1.00 98.06 219 LYS A CA 1
ATOM 1776 C C . LYS A 1 219 ? -9.335 -3.002 13.571 1.00 98.06 219 LYS A C 1
ATOM 1778 O O . LYS A 1 219 ? -9.853 -2.097 14.213 1.00 98.06 219 LYS A O 1
ATOM 1783 N N . SER A 1 220 ? -8.019 -3.217 13.557 1.00 97.81 220 SER A N 1
ATOM 1784 C CA . SER A 1 220 ? -7.045 -2.399 14.292 1.00 97.81 220 SER A CA 1
ATOM 1785 C C . SER A 1 220 ? -6.960 -0.976 13.746 1.00 97.81 220 SER A C 1
ATOM 1787 O O . SER A 1 220 ? -6.989 -0.035 14.530 1.00 97.81 220 SER A O 1
ATOM 1789 N N . GLY A 1 221 ? -6.942 -0.804 12.423 1.00 98.00 221 GLY A N 1
ATOM 1790 C CA . GLY A 1 221 ? -6.906 0.514 11.791 1.00 98.00 221 GLY A CA 1
ATOM 1791 C C . GLY A 1 221 ? -8.114 1.376 12.160 1.00 98.00 221 GLY A C 1
ATOM 1792 O O . GLY A 1 221 ? -7.953 2.558 12.446 1.00 98.00 221 GLY A O 1
ATOM 1793 N N . LEU A 1 222 ? -9.315 0.790 12.243 1.00 98.56 222 LEU A N 1
ATOM 1794 C CA . LEU A 1 222 ? -10.503 1.524 12.685 1.00 98.56 222 LEU A CA 1
ATOM 1795 C C . LEU A 1 222 ? -10.426 1.914 14.168 1.00 98.56 222 LEU A C 1
ATOM 1797 O O . LEU A 1 222 ? -10.857 3.008 14.521 1.00 98.56 222 LEU A O 1
ATOM 1801 N N . VAL A 1 223 ? -9.858 1.061 15.030 1.00 98.62 223 VAL A N 1
ATOM 1802 C CA . VAL A 1 223 ? -9.603 1.418 16.439 1.00 98.62 223 VAL A CA 1
ATOM 1803 C C . VAL A 1 223 ? -8.637 2.600 16.514 1.00 98.62 223 VAL A C 1
ATOM 1805 O O . VAL A 1 223 ? -8.967 3.603 17.139 1.00 98.62 223 VAL A O 1
ATOM 1808 N N . SER A 1 224 ? -7.498 2.531 15.818 1.00 98.31 224 SER A N 1
ATOM 1809 C CA . SER A 1 224 ? -6.511 3.618 15.784 1.00 98.31 224 SER A CA 1
ATOM 1810 C C . SER A 1 224 ? -7.084 4.915 15.212 1.00 98.31 224 SER A C 1
ATOM 1812 O O . SER A 1 224 ? -6.780 5.993 15.719 1.00 98.31 224 SER A O 1
ATOM 1814 N N . GLN A 1 225 ? -7.956 4.832 14.202 1.00 98.44 225 GLN A N 1
ATOM 1815 C CA . GLN A 1 225 ? -8.643 6.011 13.678 1.00 98.44 225 GLN A CA 1
ATOM 1816 C C . GLN A 1 225 ? -9.511 6.666 14.757 1.00 98.44 225 GLN A C 1
ATOM 1818 O O . GLN A 1 225 ? -9.444 7.874 14.940 1.00 98.44 225 GLN A O 1
ATOM 1823 N N . LEU A 1 226 ? -10.305 5.895 15.503 1.00 98.56 226 LEU A N 1
ATOM 1824 C CA . LEU A 1 226 ? -11.143 6.443 16.575 1.00 98.56 226 LEU A CA 1
ATOM 1825 C C . LEU A 1 226 ? -10.311 7.007 17.740 1.00 98.56 226 LEU A C 1
ATOM 1827 O O . LEU A 1 226 ? -10.699 8.004 18.343 1.00 98.56 226 LEU A O 1
ATOM 1831 N N . GLU A 1 227 ? -9.156 6.423 18.048 1.00 98.62 227 GLU A N 1
ATOM 1832 C CA . GLU A 1 227 ? -8.223 7.015 19.016 1.00 98.62 227 GLU A CA 1
ATOM 1833 C C . GLU A 1 227 ? -7.689 8.368 18.541 1.00 98.62 227 GLU A C 1
ATOM 1835 O O . GLU A 1 227 ? -7.614 9.312 19.327 1.00 98.62 227 GLU A O 1
ATOM 1840 N N . PHE A 1 228 ? -7.378 8.490 17.247 1.00 97.81 228 PHE A N 1
ATOM 1841 C CA . PHE A 1 228 ? -6.992 9.763 16.642 1.00 97.81 228 PHE A CA 1
ATOM 1842 C C . PHE A 1 228 ? -8.122 10.808 16.714 1.00 97.81 228 PHE A C 1
ATOM 1844 O O . PHE A 1 228 ? -7.850 11.983 16.955 1.00 97.81 228 PHE A O 1
ATOM 1851 N N . GLU A 1 229 ? -9.388 10.386 16.612 1.00 98.12 229 GLU A N 1
ATOM 1852 C CA . GLU A 1 229 ? -10.565 11.242 16.865 1.00 98.12 229 GLU A CA 1
ATOM 1853 C C . GLU A 1 229 ? -10.719 11.665 18.339 1.00 98.12 229 GLU A C 1
ATOM 1855 O O . GLU A 1 229 ? -11.574 12.490 18.669 1.00 98.12 229 GLU A O 1
ATOM 1860 N N . GLY A 1 230 ? -9.899 11.118 19.240 1.00 98.06 230 GLY A N 1
ATOM 1861 C CA . GLY A 1 230 ? -9.878 11.460 20.658 1.00 98.06 230 GLY A CA 1
ATOM 1862 C C . GLY A 1 230 ? -10.708 10.538 21.549 1.00 98.06 230 GLY A C 1
ATOM 1863 O O . GLY A 1 230 ? -10.885 10.847 22.731 1.00 98.06 230 GLY A O 1
ATOM 1864 N N . PHE A 1 231 ? -11.216 9.414 21.033 1.00 98.44 231 PHE A N 1
ATOM 1865 C CA . PHE A 1 231 ? -11.820 8.391 21.887 1.00 98.44 231 PHE A CA 1
ATOM 1866 C C . PHE A 1 231 ? -10.748 7.675 22.710 1.00 98.44 231 PHE A C 1
ATOM 1868 O O . PHE A 1 231 ? -9.606 7.508 22.285 1.00 98.44 231 PHE A O 1
ATOM 1875 N N . SER A 1 232 ? -11.119 7.217 23.907 1.00 98.56 232 SER A N 1
ATOM 1876 C CA . SER A 1 232 ? -10.236 6.334 24.668 1.00 98.56 232 SER A CA 1
ATOM 1877 C C . SER A 1 232 ? -10.060 5.001 23.930 1.00 98.56 232 SER A C 1
ATOM 1879 O O . SER A 1 232 ? -10.990 4.539 23.268 1.00 98.56 232 SER A O 1
ATOM 1881 N N . ASN A 1 233 ? -8.908 4.340 24.095 1.00 98.25 233 ASN A N 1
ATOM 1882 C CA . ASN A 1 233 ? -8.674 3.000 23.536 1.00 98.25 233 ASN A CA 1
ATOM 1883 C C . ASN A 1 233 ? -9.803 2.012 23.902 1.00 98.25 233 ASN A C 1
ATOM 1885 O O . ASN A 1 233 ? -10.237 1.219 23.067 1.00 98.25 233 ASN A O 1
ATOM 1889 N N . SER A 1 234 ? -10.326 2.111 25.129 1.00 98.00 234 SER A N 1
ATOM 1890 C CA . SER A 1 234 ? -11.456 1.304 25.603 1.00 98.00 234 SER A CA 1
ATOM 1891 C C . SER A 1 234 ? -12.741 1.582 24.814 1.00 98.00 234 SER A C 1
ATOM 1893 O O . SER A 1 234 ? -13.382 0.648 24.334 1.00 98.00 234 SER A O 1
ATOM 1895 N N . ASP A 1 235 ? -13.102 2.855 24.611 1.00 98.50 235 ASP A N 1
ATOM 1896 C CA . ASP A 1 235 ? -14.308 3.224 23.856 1.00 98.50 235 ASP A CA 1
ATOM 1897 C C . ASP A 1 235 ? -14.183 2.881 22.364 1.00 98.50 235 ASP A C 1
ATOM 1899 O O . ASP A 1 235 ? -15.146 2.410 21.758 1.00 98.50 235 ASP A O 1
ATOM 1903 N N . ALA A 1 236 ? -12.998 3.080 21.777 1.00 98.62 236 ALA A N 1
ATOM 1904 C CA . ALA A 1 236 ? -12.699 2.738 20.389 1.00 98.62 236 ALA A CA 1
ATOM 1905 C C . ALA A 1 236 ? -12.771 1.221 20.152 1.00 98.62 236 ALA A C 1
ATOM 1907 O O . ALA A 1 236 ? -13.439 0.769 19.220 1.00 98.62 236 ALA A O 1
ATOM 1908 N N . THR A 1 237 ? -12.149 0.429 21.030 1.00 98.38 237 THR A N 1
ATOM 1909 C CA . THR A 1 237 ? -12.204 -1.039 20.970 1.00 98.38 237 THR A CA 1
ATOM 1910 C C . THR A 1 237 ? -13.638 -1.527 21.129 1.00 98.38 237 THR A C 1
ATOM 1912 O O . THR A 1 237 ? -14.122 -2.276 20.280 1.00 98.38 237 THR A O 1
ATOM 1915 N N . TYR A 1 238 ? -14.359 -1.025 22.138 1.00 97.88 238 TYR A N 1
ATOM 1916 C CA . TYR A 1 238 ? -15.774 -1.337 22.328 1.00 97.88 238 TYR A CA 1
ATOM 1917 C C . TYR A 1 238 ? -16.591 -1.040 21.066 1.00 97.88 238 TYR A C 1
ATOM 1919 O O . TYR A 1 238 ? -17.407 -1.858 20.641 1.00 97.88 238 TYR A O 1
ATOM 1927 N N . ALA A 1 239 ? -16.370 0.118 20.439 1.00 98.19 239 ALA A N 1
ATOM 1928 C CA . ALA A 1 239 ? -17.120 0.521 19.261 1.00 98.19 239 ALA A CA 1
ATOM 1929 C C . ALA A 1 239 ? -16.918 -0.420 18.076 1.00 98.19 239 ALA A C 1
ATOM 1931 O O . ALA A 1 239 ? -17.892 -0.824 17.442 1.00 98.19 239 ALA A O 1
ATOM 1932 N N . VAL A 1 240 ? -15.669 -0.788 17.801 1.00 98.25 240 VAL A N 1
ATOM 1933 C CA . VAL A 1 240 ? -15.314 -1.694 16.705 1.00 98.25 240 VAL A CA 1
ATOM 1934 C C . VAL A 1 240 ? -15.792 -3.127 16.969 1.00 98.25 240 VAL A C 1
ATOM 1936 O O . VAL A 1 240 ? -16.113 -3.849 16.028 1.00 98.25 240 VAL A O 1
ATOM 1939 N N . GLU A 1 241 ? -15.888 -3.545 18.229 1.00 97.69 241 GLU A N 1
ATOM 1940 C CA . GLU A 1 241 ? -16.411 -4.866 18.605 1.00 97.69 241 GLU A CA 1
ATOM 1941 C C . GLU A 1 241 ? -17.938 -4.937 18.632 1.00 97.69 241 GLU A C 1
ATOM 1943 O O . GLU A 1 241 ? -18.511 -6.005 18.435 1.00 97.69 241 GLU A O 1
ATOM 1948 N N . SER A 1 242 ? -18.598 -3.795 18.813 1.00 96.44 242 SER A N 1
ATOM 1949 C CA . SER A 1 242 ? -20.060 -3.697 18.874 1.00 96.44 242 SER A CA 1
ATOM 1950 C C . SER A 1 242 ? -20.732 -3.578 17.502 1.00 96.44 242 SER A C 1
ATOM 1952 O O . SER A 1 242 ? -21.963 -3.562 17.415 1.00 96.44 242 SER A O 1
ATOM 1954 N N . ILE A 1 243 ? -19.964 -3.432 16.419 1.00 96.62 243 ILE A N 1
ATOM 1955 C CA . ILE A 1 243 ? -20.497 -3.326 15.057 1.00 96.62 243 ILE A CA 1
ATOM 1956 C C . ILE A 1 243 ? -20.448 -4.669 14.329 1.00 96.62 243 ILE A C 1
ATOM 1958 O O . ILE A 1 243 ? -19.444 -5.373 14.344 1.00 96.62 243 ILE A O 1
ATOM 1962 N N . ASP A 1 244 ? -21.537 -4.995 13.635 1.00 96.88 244 ASP A N 1
ATOM 1963 C CA . ASP A 1 244 ? -21.598 -6.160 12.755 1.00 96.88 244 ASP A CA 1
ATOM 1964 C C . ASP A 1 244 ? -20.944 -5.822 11.408 1.00 96.88 244 ASP A C 1
ATOM 1966 O O . ASP A 1 244 ? -21.538 -5.165 10.547 1.00 96.88 244 ASP A O 1
ATOM 1970 N N . VAL A 1 245 ? -19.672 -6.196 11.269 1.00 96.88 245 VAL A N 1
ATOM 1971 C CA . VAL A 1 245 ? -18.849 -5.922 10.088 1.00 96.88 245 VAL A CA 1
ATOM 1972 C C . VAL A 1 245 ? -18.146 -7.194 9.651 1.00 96.88 245 VAL A C 1
ATOM 1974 O O . VAL A 1 245 ? -17.440 -7.841 10.423 1.00 96.88 245 VAL A O 1
ATOM 1977 N N . ASN A 1 246 ? -18.265 -7.513 8.365 1.00 97.19 246 ASN A N 1
ATOM 1978 C CA . ASN A 1 246 ? -17.430 -8.531 7.751 1.00 97.19 246 ASN A CA 1
ATOM 1979 C C . ASN A 1 246 ? -16.050 -7.944 7.416 1.00 97.19 246 ASN A C 1
ATOM 1981 O O . ASN A 1 246 ? -15.878 -7.251 6.411 1.00 97.19 246 ASN A O 1
ATOM 1985 N N . TRP A 1 247 ? -15.057 -8.232 8.256 1.00 97.12 247 TRP A N 1
ATOM 1986 C CA . TRP A 1 247 ? -13.690 -7.728 8.094 1.00 97.12 247 TRP A CA 1
ATOM 1987 C C . TRP A 1 247 ? -12.999 -8.222 6.815 1.00 97.12 247 TRP A C 1
ATOM 1989 O O . TRP A 1 247 ? -12.193 -7.491 6.243 1.00 97.12 247 TRP A O 1
ATOM 1999 N N . ARG A 1 248 ? -13.373 -9.399 6.291 1.00 97.44 248 ARG A N 1
ATOM 2000 C CA . ARG A 1 248 ? -12.878 -9.866 4.983 1.00 97.44 248 ARG A CA 1
ATOM 2001 C C . ARG A 1 248 ? -13.397 -9.016 3.839 1.00 97.44 248 ARG A C 1
ATOM 2003 O O . ARG A 1 248 ? -12.642 -8.699 2.926 1.00 97.44 248 ARG A O 1
ATOM 2010 N N . ASP A 1 249 ? -14.657 -8.592 3.907 1.00 97.88 249 ASP A N 1
ATOM 2011 C CA . ASP A 1 249 ? -15.217 -7.699 2.891 1.00 97.88 249 ASP A CA 1
ATOM 2012 C C . ASP A 1 249 ? -14.542 -6.323 2.936 1.00 97.88 249 ASP A C 1
ATOM 2014 O O . ASP A 1 249 ? -14.363 -5.697 1.892 1.00 97.88 249 ASP A O 1
ATOM 2018 N N . GLN A 1 250 ? -14.129 -5.856 4.120 1.00 98.50 250 GLN A N 1
ATOM 2019 C CA . GLN A 1 250 ? -13.335 -4.629 4.248 1.00 98.50 250 GLN A CA 1
ATOM 2020 C C . GLN A 1 250 ? -11.959 -4.773 3.588 1.00 98.50 250 GLN A C 1
ATOM 2022 O O . GLN A 1 250 ? -11.556 -3.883 2.842 1.00 98.50 250 GLN A O 1
ATOM 2027 N N . ALA A 1 251 ? -11.281 -5.910 3.772 1.00 98.62 251 ALA A N 1
ATOM 2028 C CA . ALA A 1 251 ? -10.011 -6.193 3.101 1.00 98.62 251 ALA A CA 1
ATOM 2029 C C . ALA A 1 251 ? -10.170 -6.230 1.569 1.00 98.62 251 ALA A C 1
ATOM 2031 O O . ALA A 1 251 ? -9.379 -5.624 0.852 1.00 98.62 251 ALA A O 1
ATOM 2032 N N . VAL A 1 252 ? -11.232 -6.868 1.055 1.00 98.62 252 VAL A N 1
ATOM 2033 C CA . VAL A 1 252 ? -11.545 -6.911 -0.390 1.00 98.62 252 VAL A CA 1
ATOM 2034 C C . VAL A 1 252 ? -11.771 -5.510 -0.959 1.00 98.62 252 VAL A C 1
ATOM 2036 O O . VAL A 1 252 ? -11.281 -5.200 -2.044 1.00 98.62 252 VAL A O 1
ATOM 2039 N N . LYS A 1 253 ? -12.526 -4.658 -0.255 1.00 98.19 253 LYS A N 1
ATOM 2040 C CA . LYS A 1 253 ? -12.756 -3.272 -0.685 1.00 98.19 253 LYS A CA 1
ATOM 2041 C C . LYS A 1 253 ? -11.458 -2.469 -0.678 1.00 98.19 253 LYS A C 1
ATOM 2043 O O . LYS A 1 253 ? -11.177 -1.790 -1.658 1.00 98.19 253 LYS A O 1
ATOM 2048 N N . MET A 1 254 ? -10.649 -2.603 0.373 1.00 98.38 254 MET A N 1
ATOM 2049 C CA . MET A 1 254 ? -9.359 -1.924 0.457 1.00 98.38 254 MET A CA 1
ATOM 2050 C C . MET A 1 254 ? -8.417 -2.356 -0.674 1.00 98.38 254 MET A C 1
ATOM 2052 O O . MET A 1 254 ? -7.821 -1.511 -1.333 1.00 98.38 254 MET A O 1
ATOM 2056 N N . ALA A 1 255 ? -8.349 -3.657 -0.966 1.00 98.62 255 ALA A N 1
ATOM 2057 C CA . ALA A 1 255 ? -7.544 -4.195 -2.059 1.00 98.62 255 ALA A CA 1
ATOM 2058 C C . ALA A 1 255 ? -7.908 -3.555 -3.410 1.00 98.62 255 ALA A C 1
ATOM 2060 O O . ALA A 1 255 ? -7.028 -3.175 -4.178 1.00 98.62 255 ALA A O 1
ATOM 2061 N N . LYS A 1 256 ? -9.210 -3.398 -3.684 1.00 98.25 256 LYS A N 1
ATOM 2062 C CA . LYS A 1 256 ? -9.703 -2.726 -4.896 1.00 98.25 256 LYS A CA 1
ATOM 2063 C C . LYS A 1 256 ? -9.333 -1.246 -4.914 1.00 98.25 256 LYS A C 1
ATOM 2065 O O . LYS A 1 256 ? -8.806 -0.786 -5.916 1.00 98.25 256 LYS A O 1
ATOM 2070 N N . ASN A 1 257 ? -9.525 -0.540 -3.798 1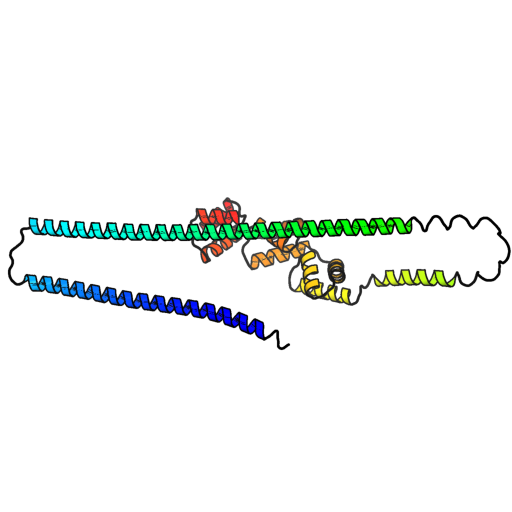.00 97.44 257 ASN A N 1
ATOM 2071 C CA . ASN A 1 257 ? -9.161 0.874 -3.690 1.00 97.44 257 ASN A CA 1
ATOM 2072 C C . ASN A 1 257 ? -7.669 1.109 -3.989 1.00 97.44 257 ASN A C 1
ATOM 2074 O O . ASN A 1 257 ? -7.330 2.064 -4.682 1.00 97.44 257 ASN A O 1
ATOM 2078 N N . TYR A 1 258 ? -6.779 0.233 -3.510 1.00 97.94 258 TYR A N 1
ATOM 2079 C CA . TYR A 1 258 ? -5.352 0.315 -3.839 1.00 97.94 258 TYR A CA 1
ATOM 2080 C C . TYR A 1 258 ? -5.085 0.113 -5.324 1.00 97.94 258 TYR A C 1
ATOM 2082 O O . TYR A 1 258 ? -4.347 0.897 -5.910 1.00 97.94 258 TYR A O 1
ATOM 2090 N N . LEU A 1 259 ? -5.701 -0.905 -5.930 1.00 97.75 259 LEU A N 1
ATOM 2091 C CA . LEU A 1 259 ? -5.534 -1.199 -7.355 1.00 97.75 259 LEU A CA 1
ATOM 2092 C C . LEU A 1 259 ? -6.121 -0.123 -8.278 1.00 97.75 259 LEU A C 1
ATOM 2094 O O . LEU A 1 259 ? -5.680 -0.005 -9.421 1.00 97.75 259 LEU A O 1
ATOM 2098 N N . ASP A 1 260 ? -7.090 0.656 -7.795 1.00 97.12 260 ASP A N 1
ATOM 2099 C CA . ASP A 1 260 ? -7.616 1.825 -8.503 1.00 97.12 260 ASP A CA 1
ATOM 2100 C C . ASP A 1 260 ? -6.631 3.009 -8.472 1.00 97.12 260 ASP A C 1
ATOM 2102 O O . ASP A 1 260 ? -6.652 3.848 -9.372 1.00 97.12 260 ASP A O 1
ATOM 2106 N N . TYR A 1 261 ? -5.767 3.084 -7.453 1.00 94.56 261 TYR A N 1
ATOM 2107 C CA . TYR A 1 261 ? -4.804 4.173 -7.275 1.00 94.56 261 TYR A CA 1
ATOM 2108 C C . TYR A 1 261 ? -3.421 3.862 -7.858 1.00 94.56 261 TYR A C 1
ATOM 2110 O O . TYR A 1 261 ? -2.798 4.728 -8.470 1.00 94.56 261 TYR A O 1
ATOM 2118 N N . THR A 1 262 ? -2.918 2.643 -7.667 1.00 95.06 262 THR A N 1
ATOM 2119 C CA . THR A 1 262 ? -1.595 2.232 -8.145 1.00 95.06 262 THR A CA 1
ATOM 2120 C C . THR A 1 262 ? -1.537 0.737 -8.447 1.00 95.06 262 THR A C 1
ATOM 2122 O O . THR A 1 262 ? -2.323 -0.065 -7.941 1.00 95.06 262 THR A O 1
ATOM 2125 N N . ALA A 1 263 ? -0.589 0.354 -9.297 1.00 97.88 263 ALA A N 1
ATOM 2126 C CA . ALA A 1 263 ? -0.380 -1.036 -9.660 1.00 97.88 263 ALA A CA 1
ATOM 2127 C C . ALA A 1 263 ? 0.289 -1.813 -8.520 1.00 97.88 263 ALA A C 1
ATOM 2129 O O . ALA A 1 263 ? 1.174 -1.297 -7.842 1.00 97.88 263 ALA A O 1
ATOM 2130 N N . PHE A 1 264 ? -0.084 -3.084 -8.362 1.00 98.62 264 PHE A N 1
ATOM 2131 C CA . PHE A 1 264 ? 0.543 -3.997 -7.405 1.00 98.62 264 PHE A CA 1
ATOM 2132 C C . PHE A 1 264 ? 0.738 -5.394 -7.993 1.00 98.62 264 PHE A C 1
ATOM 2134 O O . PHE A 1 264 ? -0.073 -5.888 -8.783 1.00 98.62 264 PHE A O 1
ATOM 2141 N N . SER A 1 265 ? 1.779 -6.084 -7.528 1.00 98.44 265 SER A N 1
ATOM 2142 C CA . SER A 1 265 ? 1.832 -7.543 -7.613 1.00 98.44 265 SER A CA 1
ATOM 2143 C C . SER A 1 265 ? 0.880 -8.178 -6.592 1.00 98.44 265 SER A C 1
ATOM 2145 O O . SER A 1 265 ? 0.440 -7.532 -5.640 1.00 98.44 265 SER A O 1
ATOM 2147 N N . LYS A 1 266 ? 0.579 -9.475 -6.746 1.00 98.12 266 LYS A N 1
ATOM 2148 C CA . LYS A 1 266 ? -0.233 -10.210 -5.760 1.00 98.12 266 LYS A CA 1
ATOM 2149 C C . LYS A 1 266 ? 0.362 -10.125 -4.356 1.00 98.12 266 LYS A C 1
ATOM 2151 O O . LYS A 1 266 ? -0.341 -9.790 -3.412 1.00 98.12 266 LYS A O 1
ATOM 2156 N N . SER A 1 267 ? 1.649 -10.446 -4.225 1.00 98.12 267 SER A N 1
ATOM 2157 C CA . SER A 1 267 ? 2.341 -10.434 -2.935 1.00 98.12 267 SER A CA 1
ATOM 2158 C C . SER A 1 267 ? 2.493 -9.022 -2.387 1.00 98.12 267 SER A C 1
ATOM 2160 O O . SER A 1 267 ? 2.308 -8.832 -1.191 1.00 98.12 267 SER A O 1
ATOM 2162 N N . GLY A 1 268 ? 2.766 -8.039 -3.249 1.00 98.38 268 GLY A N 1
ATOM 2163 C CA . GLY A 1 268 ? 2.850 -6.636 -2.850 1.00 98.38 268 GLY A CA 1
ATOM 2164 C C . GLY A 1 268 ? 1.522 -6.121 -2.297 1.00 98.38 268 GLY A C 1
ATOM 2165 O O . GLY A 1 268 ? 1.503 -5.497 -1.243 1.00 98.38 268 GLY A O 1
ATOM 2166 N N . LEU A 1 269 ? 0.394 -6.457 -2.935 1.00 98.69 269 LEU A N 1
ATOM 2167 C CA . LEU A 1 269 ? -0.925 -6.065 -2.434 1.00 98.69 269 LEU A CA 1
ATOM 2168 C C . LEU A 1 269 ? -1.264 -6.740 -1.097 1.00 98.69 269 LEU A C 1
ATOM 2170 O O . LEU A 1 269 ? -1.829 -6.094 -0.221 1.00 98.69 269 LEU A O 1
ATOM 2174 N N . ILE A 1 270 ? -0.897 -8.013 -0.908 1.00 98.75 270 ILE A N 1
ATOM 2175 C CA . ILE A 1 270 ? -1.067 -8.696 0.388 1.00 98.75 270 ILE A CA 1
ATOM 2176 C C . ILE A 1 270 ? -0.263 -7.972 1.474 1.00 98.75 270 ILE A C 1
ATOM 2178 O O . ILE A 1 270 ? -0.819 -7.649 2.519 1.00 98.75 270 ILE A O 1
ATOM 2182 N N . GLN A 1 271 ? 1.011 -7.667 1.210 1.00 98.44 271 GLN A N 1
ATOM 2183 C CA . GLN A 1 271 ? 1.874 -6.944 2.149 1.00 98.44 271 GLN A CA 1
ATOM 2184 C C . GLN A 1 271 ? 1.340 -5.545 2.464 1.00 98.44 271 GLN A C 1
ATOM 2186 O O . GLN A 1 271 ? 1.370 -5.129 3.619 1.00 98.44 271 GLN A O 1
ATOM 2191 N N . GLN A 1 272 ? 0.801 -4.836 1.469 1.00 98.56 272 GLN A N 1
ATOM 2192 C CA . GLN A 1 272 ? 0.175 -3.537 1.696 1.00 98.56 272 GLN A CA 1
ATOM 2193 C C . GLN A 1 272 ? -1.021 -3.661 2.643 1.00 98.56 272 GLN A C 1
ATOM 2195 O O . GLN A 1 272 ? -1.131 -2.897 3.592 1.00 98.56 272 GLN A O 1
ATOM 2200 N N . LEU A 1 273 ? -1.902 -4.644 2.442 1.00 98.56 273 LEU A N 1
ATOM 2201 C CA . LEU A 1 273 ? -3.044 -4.853 3.337 1.00 98.56 273 LEU A CA 1
ATOM 2202 C C . LEU A 1 273 ? -2.607 -5.263 4.754 1.00 98.56 273 LEU A C 1
ATOM 2204 O O . LEU A 1 273 ? -3.227 -4.850 5.730 1.00 98.56 273 LEU A O 1
ATOM 2208 N N . GLU A 1 274 ? -1.534 -6.039 4.897 1.00 98.56 274 GLU A N 1
ATOM 2209 C CA . GLU A 1 274 ? -0.951 -6.330 6.213 1.00 98.56 274 GLU A CA 1
ATOM 2210 C C . GLU A 1 274 ? -0.414 -5.069 6.894 1.00 98.56 274 GLU A C 1
ATOM 2212 O O . GLU A 1 274 ? -0.631 -4.883 8.091 1.00 98.56 274 GLU A O 1
ATOM 2217 N N . PHE A 1 275 ? 0.226 -4.179 6.132 1.00 97.38 275 PHE A N 1
ATOM 2218 C CA . PHE A 1 275 ? 0.660 -2.872 6.620 1.00 97.38 275 PHE A CA 1
ATOM 2219 C C . PHE A 1 275 ? -0.528 -2.002 7.063 1.00 97.38 275 PHE A C 1
ATOM 2221 O O . PHE A 1 275 ? -0.460 -1.371 8.115 1.00 97.38 275 PHE A O 1
ATOM 2228 N N . GLU A 1 276 ? -1.658 -2.062 6.348 1.00 97.62 276 GLU A N 1
ATOM 2229 C CA . GLU A 1 276 ? -2.932 -1.446 6.764 1.00 97.62 276 GLU A CA 1
ATOM 2230 C C . GLU A 1 276 ? -3.565 -2.111 8.008 1.00 97.62 276 GLU A C 1
ATOM 2232 O O . GLU A 1 276 ? -4.640 -1.715 8.468 1.00 97.62 276 GLU A O 1
ATOM 2237 N N . GLY A 1 277 ? -2.938 -3.148 8.567 1.00 97.75 277 GLY A N 1
ATOM 2238 C CA . GLY A 1 277 ? -3.360 -3.823 9.792 1.00 97.75 277 GLY A CA 1
ATOM 2239 C C . GLY A 1 277 ? -4.348 -4.972 9.585 1.00 97.75 277 GLY A C 1
ATOM 2240 O O . GLY A 1 277 ? -4.903 -5.479 10.564 1.00 97.75 277 GLY A O 1
ATOM 2241 N N . PHE A 1 278 ? -4.603 -5.405 8.345 1.00 98.50 278 PHE A N 1
ATOM 2242 C CA . PHE A 1 278 ? -5.370 -6.629 8.109 1.00 98.50 278 PHE A CA 1
ATOM 2243 C C . PHE A 1 278 ? -4.564 -7.862 8.529 1.00 98.50 278 PHE A C 1
ATOM 2245 O O . PHE A 1 278 ? -3.342 -7.908 8.405 1.00 98.50 278 PHE A O 1
ATOM 2252 N N . SER A 1 279 ? -5.253 -8.903 9.005 1.00 98.06 279 SER A N 1
ATOM 2253 C CA . SER A 1 279 ? -4.587 -10.184 9.238 1.00 98.06 279 SER A CA 1
A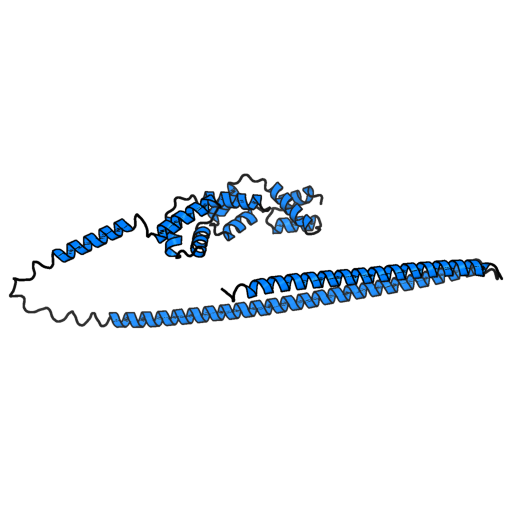TOM 2254 C C . SER A 1 279 ? -4.086 -10.756 7.907 1.00 98.06 279 SER A C 1
ATOM 2256 O O . SER A 1 279 ? -4.766 -10.616 6.888 1.00 98.06 279 SER A O 1
ATOM 2258 N N . ASN A 1 280 ? -2.959 -11.477 7.916 1.00 98.06 280 ASN A N 1
ATOM 2259 C CA . ASN A 1 280 ? -2.461 -12.186 6.726 1.00 98.06 280 ASN A CA 1
ATOM 2260 C C . ASN A 1 280 ? -3.563 -13.035 6.062 1.00 98.06 280 ASN A C 1
ATOM 2262 O O . ASN A 1 280 ? -3.668 -13.090 4.836 1.00 98.06 280 ASN A O 1
ATOM 2266 N N . SER A 1 281 ? -4.430 -13.652 6.874 1.00 98.38 281 SER A N 1
ATOM 2267 C CA . SER A 1 281 ? -5.537 -14.469 6.378 1.00 98.38 281 SER A CA 1
ATOM 2268 C C . SER A 1 281 ? -6.604 -13.661 5.631 1.00 98.38 281 SER A C 1
ATOM 2270 O O . SER A 1 281 ? -7.095 -14.121 4.603 1.00 98.38 281 SER A O 1
ATOM 2272 N N . ASP A 1 282 ? -6.939 -12.455 6.097 1.00 98.50 282 ASP A N 1
ATOM 2273 C CA . ASP A 1 282 ? -7.936 -11.599 5.445 1.00 98.50 282 ASP A CA 1
ATOM 2274 C C . ASP A 1 282 ? -7.348 -10.892 4.222 1.00 98.50 282 ASP A C 1
ATOM 2276 O O . ASP A 1 282 ? -8.026 -10.785 3.203 1.00 98.50 282 ASP A O 1
ATOM 2280 N N . ALA A 1 283 ? -6.079 -10.477 4.289 1.00 98.62 283 ALA A N 1
ATOM 2281 C CA . ALA A 1 283 ? -5.342 -9.908 3.164 1.00 98.62 283 ALA A CA 1
ATOM 2282 C C . ALA A 1 283 ? -5.199 -10.918 2.014 1.00 98.62 283 ALA A C 1
ATOM 2284 O O . ALA A 1 283 ? -5.538 -10.616 0.869 1.00 98.62 283 ALA A O 1
ATOM 2285 N N . THR A 1 284 ? -4.775 -12.148 2.322 1.00 98.56 284 THR A N 1
ATOM 2286 C CA . THR A 1 284 ? -4.670 -13.231 1.330 1.00 98.56 284 THR A CA 1
ATOM 2287 C C . THR A 1 284 ? -6.036 -13.548 0.735 1.00 98.56 284 THR A C 1
ATOM 2289 O O . THR A 1 284 ? -6.187 -13.557 -0.485 1.00 98.56 284 THR A O 1
ATOM 2292 N N . TYR A 1 285 ? -7.058 -13.715 1.584 1.00 98.50 285 TYR A N 1
ATOM 2293 C CA . TYR A 1 285 ? -8.426 -13.929 1.120 1.00 98.50 285 TYR A CA 1
ATOM 2294 C C . TYR A 1 285 ? -8.887 -12.805 0.187 1.00 98.50 285 TYR A C 1
ATOM 2296 O O . TYR A 1 285 ? -9.458 -13.079 -0.866 1.00 98.50 285 TYR A O 1
ATOM 2304 N N . ALA A 1 286 ? -8.628 -11.544 0.537 1.00 98.56 286 ALA A N 1
ATOM 2305 C CA . ALA A 1 286 ? -9.021 -10.406 -0.278 1.00 98.56 286 ALA A CA 1
ATOM 2306 C C . ALA A 1 286 ? -8.404 -10.460 -1.677 1.00 98.56 286 ALA A C 1
ATOM 2308 O O . ALA A 1 286 ? -9.131 -10.386 -2.665 1.00 98.56 286 ALA A O 1
ATOM 2309 N N . VAL A 1 287 ? -7.088 -10.653 -1.764 1.00 98.50 287 VAL A N 1
ATOM 2310 C CA . VAL A 1 287 ? -6.359 -10.695 -3.040 1.00 98.50 287 VAL A CA 1
ATOM 2311 C C . VAL A 1 287 ? -6.735 -11.914 -3.891 1.00 98.50 287 VAL A C 1
ATOM 2313 O O . VAL A 1 287 ? -6.728 -11.837 -5.120 1.00 98.50 287 VAL A O 1
ATOM 2316 N N . GLU A 1 288 ? -7.116 -13.029 -3.271 1.00 98.00 288 GLU A N 1
ATOM 2317 C CA . GLU A 1 288 ? -7.597 -14.221 -3.982 1.00 98.00 288 GLU A CA 1
ATOM 2318 C C . GLU A 1 288 ? -9.036 -14.091 -4.502 1.00 98.00 288 GLU A C 1
ATOM 2320 O O . GLU A 1 288 ? -9.400 -14.770 -5.461 1.00 98.00 288 GLU A O 1
ATOM 2325 N N . ASN A 1 289 ? -9.851 -13.221 -3.897 1.00 97.00 289 ASN A N 1
ATOM 2326 C CA . ASN A 1 289 ? -11.279 -13.075 -4.206 1.00 97.00 289 ASN A CA 1
ATOM 2327 C C . ASN A 1 289 ? -11.619 -11.801 -4.997 1.00 97.00 289 ASN A C 1
ATOM 2329 O O . ASN A 1 289 ? -12.793 -11.448 -5.143 1.00 97.00 289 ASN A O 1
ATOM 2333 N N . ILE A 1 290 ? -10.613 -11.110 -5.530 1.00 96.94 290 ILE A N 1
ATOM 2334 C CA . ILE A 1 290 ? -10.793 -10.014 -6.486 1.00 96.94 290 ILE A CA 1
ATOM 2335 C C . ILE A 1 290 ? -10.549 -10.496 -7.916 1.00 96.94 290 ILE A C 1
ATOM 2337 O O . ILE A 1 290 ? -9.625 -11.259 -8.191 1.00 96.94 290 ILE A O 1
ATOM 2341 N N . ASP A 1 291 ? -11.386 -10.027 -8.839 1.00 96.94 291 ASP A N 1
ATOM 2342 C CA . ASP A 1 291 ? -11.212 -10.277 -10.267 1.00 96.94 291 ASP A CA 1
ATOM 2343 C C . ASP A 1 291 ? -10.214 -9.264 -10.838 1.00 96.94 291 ASP A C 1
ATOM 2345 O O . ASP A 1 291 ? -10.549 -8.103 -11.069 1.00 96.94 291 ASP A O 1
ATOM 2349 N N . VAL A 1 292 ? -8.955 -9.687 -10.967 1.00 97.00 292 VAL A N 1
ATOM 2350 C CA . VAL A 1 292 ? -7.834 -8.835 -11.382 1.00 97.00 292 VAL A CA 1
ATOM 2351 C C . VAL A 1 292 ? -6.977 -9.561 -12.406 1.00 97.00 292 VAL A C 1
ATOM 2353 O O . VAL A 1 292 ? -6.524 -10.690 -12.191 1.00 97.00 292 VAL A O 1
ATOM 2356 N N . ASN A 1 293 ? -6.673 -8.873 -13.505 1.00 97.50 293 ASN A N 1
ATOM 2357 C CA . ASN A 1 293 ? -5.685 -9.332 -14.466 1.00 97.50 293 ASN A CA 1
ATOM 2358 C C . ASN A 1 293 ? -4.270 -8.954 -14.004 1.00 97.50 293 ASN A C 1
ATOM 2360 O O . ASN A 1 293 ? -3.785 -7.849 -14.229 1.00 97.50 293 ASN A O 1
ATOM 2364 N N . TRP A 1 294 ? -3.576 -9.905 -13.387 1.00 97.75 294 TRP A N 1
ATOM 2365 C CA . TRP A 1 294 ? -2.226 -9.689 -12.857 1.00 97.75 294 TRP A CA 1
ATOM 2366 C C . TRP A 1 294 ? -1.164 -9.422 -13.929 1.00 97.75 294 TRP A C 1
ATOM 2368 O O . TRP A 1 294 ? -0.143 -8.815 -13.618 1.00 97.75 294 TRP A O 1
ATOM 2378 N N . LYS A 1 295 ? -1.396 -9.831 -15.186 1.00 98.19 295 LYS A N 1
ATOM 2379 C CA . LYS A 1 295 ? -0.522 -9.445 -16.306 1.00 98.19 295 LYS A CA 1
ATOM 2380 C C . LYS A 1 295 ? -0.687 -7.965 -16.637 1.00 98.19 295 LYS A C 1
ATOM 2382 O O . LYS A 1 295 ? 0.305 -7.282 -16.841 1.00 98.19 295 LYS A O 1
ATOM 2387 N N . GLU A 1 296 ? -1.918 -7.464 -16.617 1.00 98.19 296 GLU A N 1
ATOM 2388 C CA . GLU A 1 296 ? -2.203 -6.041 -16.825 1.00 98.19 296 GLU A CA 1
ATOM 2389 C C . GLU A 1 296 ? -1.646 -5.175 -15.689 1.00 98.19 296 GLU A C 1
ATOM 2391 O O . GLU A 1 296 ? -1.083 -4.118 -15.947 1.00 98.19 296 GLU A O 1
ATOM 2396 N N . GLN A 1 297 ? -1.724 -5.642 -14.438 1.00 98.69 297 GLN A N 1
ATOM 2397 C CA . GLN A 1 297 ? -1.102 -4.945 -13.305 1.00 98.69 297 GLN A CA 1
ATOM 2398 C C . GLN A 1 297 ? 0.419 -4.818 -13.466 1.00 98.69 297 GLN A C 1
ATOM 2400 O O . GLN A 1 297 ? 0.980 -3.763 -13.185 1.00 98.69 297 GLN A O 1
ATOM 2405 N N . ALA A 1 298 ? 1.087 -5.855 -13.977 1.00 98.69 298 ALA A N 1
ATOM 2406 C CA . ALA A 1 298 ? 2.517 -5.789 -14.263 1.00 98.69 298 ALA A CA 1
ATOM 2407 C C . ALA A 1 298 ? 2.850 -4.797 -15.385 1.00 98.69 298 ALA A C 1
ATOM 2409 O O . ALA A 1 298 ? 3.847 -4.091 -15.278 1.00 98.69 298 ALA A O 1
ATOM 2410 N N . VAL A 1 299 ? 2.017 -4.713 -16.431 1.00 98.75 299 VAL A N 1
ATOM 2411 C CA . VAL A 1 299 ? 2.178 -3.719 -17.509 1.00 98.75 299 VAL A CA 1
ATOM 2412 C C . VAL A 1 299 ? 2.026 -2.303 -16.958 1.00 98.75 299 VAL A C 1
ATOM 2414 O O . VAL A 1 299 ? 2.919 -1.493 -17.163 1.00 98.75 299 VAL A O 1
ATOM 2417 N N . LYS A 1 300 ? 0.979 -2.028 -16.168 1.00 98.56 300 LYS A N 1
ATOM 2418 C CA . LYS A 1 300 ? 0.786 -0.713 -15.527 1.00 98.56 300 LYS A CA 1
ATOM 2419 C C . LYS A 1 300 ? 1.972 -0.323 -14.649 1.00 98.56 300 LYS A C 1
ATOM 2421 O O . LYS A 1 300 ? 2.429 0.812 -14.683 1.00 98.56 300 LYS A O 1
ATOM 2426 N N . MET A 1 301 ? 2.501 -1.267 -13.870 1.00 98.50 301 MET A N 1
ATOM 2427 C CA . MET A 1 301 ? 3.683 -0.999 -13.053 1.00 98.50 301 MET A CA 1
ATOM 2428 C C . MET A 1 301 ? 4.926 -0.735 -13.912 1.00 98.50 301 MET A C 1
ATOM 2430 O O . MET A 1 301 ? 5.707 0.157 -13.599 1.00 98.50 301 MET A O 1
ATOM 2434 N N . ALA A 1 302 ? 5.101 -1.483 -15.002 1.00 98.56 302 ALA A N 1
ATOM 2435 C CA . ALA A 1 302 ? 6.190 -1.283 -15.949 1.00 98.56 302 ALA A CA 1
ATOM 2436 C C . ALA A 1 302 ? 6.137 0.111 -16.598 1.00 98.56 302 ALA A C 1
ATOM 2438 O O . ALA A 1 302 ? 7.159 0.790 -16.650 1.00 98.56 302 ALA A O 1
ATOM 2439 N N . GLU A 1 303 ? 4.951 0.547 -17.032 1.00 98.25 303 GLU A N 1
ATOM 2440 C CA . GLU A 1 303 ? 4.699 1.895 -17.557 1.00 98.25 303 GLU A CA 1
ATOM 2441 C C . GLU A 1 303 ? 5.051 2.962 -16.516 1.00 98.25 303 GLU A C 1
ATOM 2443 O O . GLU A 1 303 ? 5.862 3.841 -16.799 1.00 98.25 303 GLU A O 1
ATOM 2448 N N . ASN A 1 304 ? 4.559 2.815 -15.279 1.00 97.19 304 ASN A N 1
ATOM 2449 C CA . ASN A 1 304 ? 4.876 3.738 -14.188 1.00 97.19 304 ASN A CA 1
ATOM 2450 C C . ASN A 1 304 ? 6.392 3.864 -13.959 1.00 97.19 304 ASN A C 1
ATOM 2452 O O . ASN A 1 304 ? 6.894 4.969 -13.782 1.00 97.19 304 ASN A O 1
ATOM 2456 N N . TYR A 1 305 ? 7.154 2.764 -13.976 1.00 97.38 305 TYR A N 1
ATOM 2457 C CA . TYR A 1 305 ? 8.615 2.843 -13.840 1.00 97.38 305 TYR A CA 1
ATOM 2458 C C . TYR A 1 305 ? 9.277 3.579 -15.002 1.00 97.38 305 TYR A C 1
ATOM 2460 O O . TYR A 1 305 ? 10.216 4.348 -14.781 1.00 97.38 305 TYR A O 1
ATOM 2468 N N . LEU A 1 306 ? 8.799 3.342 -16.224 1.00 97.50 306 LEU A N 1
ATOM 2469 C CA . LEU A 1 306 ? 9.338 3.968 -17.427 1.00 97.50 306 LEU A CA 1
ATOM 2470 C C . LEU A 1 306 ? 9.038 5.468 -17.506 1.00 97.50 306 LEU A C 1
ATOM 2472 O O . LEU A 1 306 ? 9.846 6.203 -18.074 1.00 97.50 306 LEU A O 1
ATOM 2476 N N . ASP A 1 307 ? 7.953 5.930 -16.883 1.00 97.19 307 ASP A N 1
ATOM 2477 C CA . ASP A 1 307 ? 7.643 7.358 -16.762 1.00 97.19 307 ASP A CA 1
ATOM 2478 C C . ASP A 1 307 ? 8.684 8.114 -15.919 1.00 97.19 307 ASP A C 1
ATOM 2480 O O . ASP A 1 307 ? 8.988 9.276 -16.195 1.00 97.19 307 ASP A O 1
ATOM 2484 N N . TYR A 1 308 ? 9.272 7.461 -14.910 1.00 93.38 308 TYR A N 1
ATOM 2485 C CA . TYR A 1 308 ? 10.257 8.085 -14.019 1.00 93.38 308 TYR A CA 1
ATOM 2486 C C . TYR A 1 308 ? 11.710 7.797 -14.396 1.00 93.38 308 TYR A C 1
ATOM 2488 O O . TYR A 1 308 ? 12.607 8.549 -14.007 1.00 93.38 308 TYR A O 1
ATOM 2496 N N . SER A 1 309 ? 12.000 6.688 -15.076 1.00 94.69 309 SER A N 1
ATOM 2497 C CA . SER A 1 309 ? 13.375 6.263 -15.348 1.00 94.69 309 SER A CA 1
ATOM 2498 C C . SER A 1 309 ? 13.475 5.356 -16.566 1.00 94.69 309 SER A C 1
ATOM 2500 O O . SER A 1 309 ? 12.613 4.533 -16.842 1.00 94.69 309 SER A O 1
ATOM 2502 N N . SER A 1 310 ? 14.585 5.455 -17.294 1.00 96.44 310 SER A N 1
ATOM 2503 C CA . SER A 1 310 ? 14.860 4.540 -18.402 1.00 96.44 310 SER A CA 1
ATOM 2504 C C . SER A 1 310 ? 15.369 3.194 -17.889 1.00 96.44 310 SER A C 1
ATOM 2506 O O . SER A 1 310 ? 16.283 3.144 -17.066 1.00 96.44 310 SER A O 1
ATOM 2508 N N . PHE A 1 311 ? 14.847 2.100 -18.440 1.00 97.62 311 PHE A N 1
ATOM 2509 C CA . PHE A 1 311 ? 15.300 0.744 -18.135 1.00 97.62 311 PHE A CA 1
ATOM 2510 C C . PHE A 1 311 ? 15.780 0.013 -19.390 1.00 97.62 311 PHE A C 1
ATOM 2512 O O . PHE A 1 311 ? 15.267 0.203 -20.491 1.00 97.62 311 PHE A O 1
ATOM 2519 N N . SER A 1 312 ? 16.753 -0.884 -19.212 1.00 98.25 312 SER A N 1
ATOM 2520 C CA . SER A 1 312 ? 16.951 -1.982 -20.164 1.00 98.25 312 SER A CA 1
ATOM 2521 C C . SER A 1 312 ? 15.859 -3.034 -19.963 1.00 98.25 312 SER A C 1
ATOM 2523 O O . SER A 1 312 ? 15.327 -3.160 -18.861 1.00 98.25 312 SER A O 1
ATOM 2525 N N . LYS A 1 313 ? 15.572 -3.850 -20.985 1.00 98.44 313 LYS A N 1
ATOM 2526 C CA . LYS A 1 313 ? 14.599 -4.951 -20.876 1.00 98.44 313 LYS A CA 1
ATOM 2527 C C . LYS A 1 313 ? 14.859 -5.847 -19.662 1.00 98.44 313 LYS A C 1
ATOM 2529 O O . LYS A 1 313 ? 13.959 -6.089 -18.870 1.00 98.44 313 LYS A O 1
ATOM 2534 N N . SER A 1 314 ? 16.097 -6.320 -19.501 1.00 98.38 314 SER A N 1
ATOM 2535 C CA . SER A 1 314 ? 16.474 -7.176 -18.370 1.00 98.38 314 SER A CA 1
ATOM 2536 C C . SER A 1 314 ? 16.356 -6.444 -17.036 1.00 98.38 314 SER A C 1
ATOM 2538 O O . SER A 1 314 ? 15.856 -7.021 -16.081 1.00 98.38 314 SER A O 1
ATOM 2540 N N . GLY A 1 315 ? 16.744 -5.165 -16.986 1.00 98.50 315 GLY A N 1
ATOM 2541 C CA . GLY A 1 315 ? 16.611 -4.356 -15.775 1.00 98.50 315 GLY A CA 1
ATOM 2542 C C . GLY A 1 315 ? 15.156 -4.169 -15.346 1.00 98.50 315 GLY A C 1
ATOM 2543 O O . GLY A 1 315 ? 14.858 -4.288 -14.164 1.00 98.50 315 GLY A O 1
ATOM 2544 N N . LEU A 1 316 ? 14.241 -3.932 -16.293 1.00 98.62 316 LEU A N 1
ATOM 2545 C CA . LEU A 1 316 ? 12.816 -3.803 -15.983 1.00 98.62 316 LEU A CA 1
ATOM 2546 C C . LEU A 1 316 ? 12.217 -5.134 -15.514 1.00 98.62 316 LEU A C 1
ATOM 2548 O O . LEU A 1 316 ? 11.438 -5.157 -14.568 1.00 98.62 316 LEU A O 1
ATOM 2552 N N . ILE A 1 317 ? 12.610 -6.251 -16.134 1.00 98.69 317 ILE A N 1
ATOM 2553 C CA . ILE A 1 317 ? 12.191 -7.590 -15.697 1.00 98.69 317 ILE A CA 1
ATOM 2554 C C . ILE A 1 317 ? 12.643 -7.851 -14.257 1.00 98.69 317 ILE A C 1
ATOM 2556 O O . ILE A 1 317 ? 11.844 -8.312 -13.442 1.00 98.69 317 ILE A O 1
ATOM 2560 N N . ASP A 1 318 ? 13.898 -7.541 -13.931 1.00 98.56 318 ASP A N 1
ATOM 2561 C CA . ASP A 1 318 ? 14.427 -7.714 -12.579 1.00 98.56 318 ASP A CA 1
ATOM 2562 C C . ASP A 1 318 ? 13.718 -6.802 -11.570 1.00 98.56 318 ASP A C 1
ATOM 2564 O O . ASP A 1 318 ? 13.388 -7.263 -10.476 1.00 98.56 318 ASP A O 1
ATOM 2568 N N . GLN A 1 319 ? 13.392 -5.560 -11.953 1.00 98.50 319 GLN A N 1
ATOM 2569 C CA . GLN A 1 319 ? 12.596 -4.661 -11.116 1.00 98.50 319 GLN A CA 1
ATOM 2570 C C . GLN A 1 319 ? 11.209 -5.247 -10.842 1.00 98.50 319 GLN A C 1
ATOM 2572 O O . GLN A 1 319 ? 10.830 -5.404 -9.692 1.00 98.50 319 GLN A O 1
ATOM 2577 N N . LEU A 1 320 ? 10.461 -5.660 -11.865 1.00 98.44 320 LEU A N 1
ATOM 2578 C CA . LEU A 1 320 ? 9.123 -6.234 -11.671 1.00 98.44 320 LEU A CA 1
ATOM 2579 C C . LEU A 1 320 ? 9.157 -7.531 -10.842 1.00 98.44 320 LEU A C 1
ATOM 2581 O O . LEU A 1 320 ? 8.227 -7.821 -10.089 1.00 98.44 320 LEU A O 1
ATOM 2585 N N . LYS A 1 321 ? 10.233 -8.318 -10.935 1.00 98.56 321 LYS A N 1
ATOM 2586 C CA . LYS A 1 321 ? 10.437 -9.481 -10.058 1.00 98.56 321 LYS A CA 1
ATOM 2587 C C . LYS A 1 321 ? 10.695 -9.072 -8.613 1.00 98.56 321 LYS A C 1
ATOM 2589 O O . LYS A 1 321 ? 10.182 -9.735 -7.714 1.00 98.56 321 LYS A O 1
ATOM 2594 N N . PHE A 1 322 ? 11.450 -7.997 -8.391 1.00 97.75 322 PHE A N 1
ATOM 2595 C CA . PHE A 1 322 ? 11.624 -7.404 -7.066 1.00 97.75 322 PHE A CA 1
ATOM 2596 C C . PHE A 1 322 ? 10.284 -6.927 -6.487 1.00 97.75 322 PHE A C 1
ATOM 2598 O O . PHE A 1 322 ? 9.989 -7.221 -5.333 1.00 97.75 322 PHE A O 1
ATOM 2605 N N . GLU A 1 323 ? 9.421 -6.337 -7.317 1.00 98.00 323 GLU A N 1
ATOM 2606 C CA . GLU A 1 323 ? 8.047 -5.959 -6.950 1.00 98.00 323 GLU A CA 1
ATOM 2607 C C . GLU A 1 323 ? 7.132 -7.165 -6.666 1.00 98.00 323 GLU A C 1
ATOM 2609 O O . GLU A 1 323 ? 6.000 -7.006 -6.209 1.00 98.00 323 GLU A O 1
ATOM 2614 N N . GLY A 1 324 ? 7.595 -8.393 -6.917 1.00 97.88 324 GLY A N 1
ATOM 2615 C CA . GLY A 1 324 ? 6.895 -9.635 -6.587 1.00 97.88 324 GLY A CA 1
ATOM 2616 C C . GLY A 1 324 ? 6.138 -10.282 -7.749 1.00 97.88 324 GLY A C 1
ATOM 2617 O O . GLY A 1 324 ? 5.379 -11.232 -7.537 1.00 97.88 324 GLY A O 1
ATOM 2618 N N . PHE A 1 325 ? 6.322 -9.818 -8.989 1.00 98.38 325 PHE A N 1
ATOM 2619 C CA . PHE A 1 325 ? 5.798 -10.532 -10.154 1.00 98.38 325 PHE A CA 1
ATOM 2620 C C . PHE A 1 325 ? 6.631 -11.780 -10.467 1.00 98.38 325 PHE A C 1
ATOM 2622 O O . PHE A 1 325 ? 7.854 -11.803 -10.345 1.00 98.38 325 PHE A O 1
ATOM 2629 N N . SER A 1 326 ? 5.970 -12.843 -10.932 1.00 98.19 326 SER A N 1
ATOM 2630 C CA . SER A 1 326 ? 6.679 -14.015 -11.459 1.00 98.19 326 SER A CA 1
ATOM 2631 C C . SER A 1 326 ? 7.487 -13.645 -12.705 1.00 98.19 326 SER A C 1
ATOM 2633 O O . SER A 1 326 ? 7.049 -12.792 -13.477 1.00 98.19 326 SER A O 1
ATOM 2635 N N . ASP A 1 327 ? 8.574 -14.371 -12.962 1.00 98.12 327 ASP A N 1
ATOM 2636 C CA . ASP A 1 327 ? 9.442 -14.178 -14.133 1.00 98.12 327 ASP A CA 1
ATOM 2637 C C . ASP A 1 327 ? 8.670 -14.132 -15.469 1.00 98.12 327 ASP A C 1
ATOM 2639 O O . ASP A 1 327 ? 8.916 -13.257 -16.297 1.00 98.12 327 ASP A O 1
ATOM 2643 N N . GLU A 1 328 ? 7.660 -14.996 -15.642 1.00 98.31 328 GLU A N 1
ATOM 2644 C CA . GLU A 1 328 ? 6.802 -15.008 -16.837 1.00 98.31 328 GLU A CA 1
ATOM 2645 C C . GLU A 1 328 ? 6.014 -13.697 -16.997 1.00 98.31 328 GLU A C 1
ATOM 2647 O O . GLU A 1 328 ? 5.982 -13.115 -18.080 1.00 98.31 328 GLU A O 1
ATOM 2652 N N . ILE A 1 329 ? 5.376 -13.225 -15.923 1.00 98.44 329 ILE A N 1
ATOM 2653 C CA . ILE A 1 329 ? 4.557 -12.003 -15.930 1.00 98.44 329 ILE A CA 1
ATOM 2654 C C . ILE A 1 329 ? 5.433 -10.755 -16.100 1.00 98.44 329 ILE A C 1
ATOM 2656 O O . ILE A 1 329 ? 5.082 -9.875 -16.881 1.00 98.44 329 ILE A O 1
ATOM 2660 N N . ALA A 1 330 ? 6.581 -10.697 -15.424 1.00 98.62 330 ALA A N 1
ATOM 2661 C CA . ALA A 1 330 ? 7.543 -9.608 -15.571 1.00 98.62 330 ALA A CA 1
ATOM 2662 C C . ALA A 1 330 ? 8.084 -9.526 -17.008 1.00 98.62 330 ALA A C 1
ATOM 2664 O O . ALA A 1 330 ? 8.098 -8.456 -17.614 1.00 98.62 330 ALA A O 1
ATOM 2665 N N . THR A 1 331 ? 8.453 -10.672 -17.590 1.00 98.62 331 THR A N 1
ATOM 2666 C CA . THR A 1 331 ? 8.893 -10.758 -18.992 1.00 98.62 331 THR A CA 1
ATOM 2667 C C . THR A 1 331 ? 7.791 -10.331 -19.954 1.00 98.62 331 THR A C 1
ATOM 2669 O O . THR A 1 331 ? 8.055 -9.593 -20.901 1.00 98.62 331 THR A O 1
ATOM 2672 N N . TYR A 1 332 ? 6.555 -10.778 -19.717 1.00 98.62 332 TYR A N 1
ATOM 2673 C CA . TYR A 1 332 ? 5.397 -10.362 -20.502 1.00 98.62 332 TYR A CA 1
ATOM 2674 C C . TYR A 1 332 ? 5.228 -8.838 -20.480 1.00 98.62 332 TYR A C 1
ATOM 2676 O O . TYR A 1 332 ? 5.154 -8.228 -21.541 1.00 98.62 332 TYR A O 1
ATOM 2684 N N . ALA A 1 333 ? 5.236 -8.228 -19.295 1.00 98.62 333 ALA A N 1
ATOM 2685 C CA . ALA A 1 333 ? 5.051 -6.790 -19.146 1.00 98.62 333 ALA A CA 1
ATOM 2686 C C . ALA A 1 333 ? 6.157 -5.979 -19.831 1.00 98.62 333 ALA A C 1
ATOM 2688 O O . ALA A 1 333 ? 5.848 -5.047 -20.566 1.00 98.62 333 ALA A O 1
ATOM 2689 N N . ALA A 1 334 ? 7.425 -6.377 -19.673 1.00 98.50 334 ALA A N 1
ATOM 2690 C CA . ALA A 1 334 ? 8.546 -5.719 -20.343 1.00 98.50 334 ALA A CA 1
ATOM 2691 C C . ALA A 1 334 ? 8.419 -5.748 -21.880 1.00 98.50 334 ALA A C 1
ATOM 2693 O O . ALA A 1 334 ? 8.733 -4.758 -22.536 1.00 98.50 334 ALA A O 1
ATOM 2694 N N . ASN A 1 335 ? 7.922 -6.853 -22.452 1.00 98.31 335 ASN A N 1
ATOM 2695 C CA . ASN A 1 335 ? 7.661 -6.942 -23.893 1.00 98.31 335 ASN A CA 1
ATOM 2696 C C . ASN A 1 335 ? 6.509 -6.023 -24.332 1.00 98.31 335 ASN A C 1
ATOM 2698 O O . ASN A 1 335 ? 6.610 -5.382 -25.376 1.00 98.31 335 ASN A O 1
ATOM 2702 N N . GLU A 1 336 ? 5.417 -5.976 -23.563 1.00 98.50 336 GLU A N 1
ATOM 2703 C CA . GLU A 1 336 ? 4.234 -5.165 -23.892 1.00 98.50 336 GLU A CA 1
ATOM 2704 C C . GLU A 1 336 ? 4.544 -3.663 -23.895 1.00 98.50 336 GLU A C 1
ATOM 2706 O O . GLU A 1 336 ? 4.054 -2.946 -24.763 1.00 98.50 336 GLU A O 1
ATOM 2711 N N . VAL A 1 337 ? 5.419 -3.195 -22.997 1.00 98.06 337 VAL A N 1
ATOM 2712 C CA . VAL A 1 337 ? 5.871 -1.790 -22.968 1.00 98.06 337 VAL A CA 1
ATOM 2713 C C . VAL A 1 337 ? 6.981 -1.475 -23.986 1.00 98.06 337 VAL A C 1
ATOM 2715 O O . VAL A 1 337 ? 7.522 -0.372 -23.999 1.00 98.06 337 VAL A O 1
ATOM 2718 N N . GLY A 1 338 ? 7.320 -2.420 -24.871 1.00 94.19 338 GLY A N 1
ATOM 2719 C CA . GLY A 1 338 ? 8.193 -2.190 -26.026 1.00 94.19 338 GLY A CA 1
ATOM 2720 C C . GLY A 1 338 ? 9.694 -2.412 -25.807 1.00 94.19 338 GLY A C 1
ATOM 2721 O O . GLY A 1 338 ? 10.483 -1.946 -26.634 1.00 94.19 338 GLY A O 1
ATOM 2722 N N . LEU A 1 339 ? 10.102 -3.117 -24.743 1.00 91.12 339 LEU A N 1
ATOM 2723 C CA . LEU A 1 339 ? 11.503 -3.493 -24.482 1.00 91.12 339 LEU A CA 1
ATOM 2724 C C . LEU A 1 339 ? 11.837 -4.925 -24.905 1.00 91.12 339 LEU A C 1
ATOM 2726 O O . LEU A 1 339 ? 10.942 -5.797 -24.949 1.00 91.12 339 LEU A O 1
#

Secondary structure (DSSP, 8-state):
-TTTHHHHHHHHHHHHHHHHHHHHHHHHHHHHHHHHHHHHHHHHHHHHHHHHHHHHHTTS------HHHHHHHHHHHHHHHHHHHHHHHHHHHHHHHHHHHHHHHHHHHHHHHHHHHHHHHHHHHHHHHHHHHHHHHHHHHHHHHHHHHTTTTSSSSSSS-SS---S--SS-SSSTTHHHHHHHHHHHHHHTTGGG--HHHHHHHHHHHHHHHHS---HHHHHHHHHHTT--HHHHHHHHHSS---HHHHHHHHHHHHHHHS---HHHHHHHHHHTT--HHHHHHHHHSS---HHHHHHHHHHHHHHHS---HHHHHHHHHHTT--HHHHHHHHHHTT-